Protein AF-A0A662XAC3-F1 (afdb_monomer_lite)

Radius of gyration: 37.67 Å; chains: 1; bounding box: 80×51×116 Å

Structure (mmCIF, N/CA/C/O backbone):
data_AF-A0A662XAC3-F1
#
_entry.id   AF-A0A662XAC3-F1
#
loop_
_atom_site.group_PDB
_atom_site.id
_atom_site.type_symbol
_atom_site.label_atom_id
_atom_site.label_alt_id
_atom_site.label_comp_id
_atom_site.label_asym_id
_atom_site.label_entity_id
_atom_site.label_seq_id
_atom_site.pdbx_PDB_ins_code
_atom_site.Cartn_x
_atom_site.Cartn_y
_atom_site.Cartn_z
_atom_site.occupancy
_atom_site.B_iso_or_equiv
_atom_site.auth_seq_id
_atom_site.auth_comp_id
_atom_site.auth_asym_id
_atom_site.auth_atom_id
_atom_site.pdbx_PDB_model_num
ATOM 1 N N . MET A 1 1 ? 9.756 42.315 3.513 1.00 35.91 1 MET A N 1
ATOM 2 C CA . MET A 1 1 ? 8.824 41.303 4.058 1.00 35.91 1 MET A CA 1
ATOM 3 C C . MET A 1 1 ? 9.263 40.978 5.474 1.00 35.91 1 MET A C 1
ATOM 5 O O . MET A 1 1 ? 10.418 40.622 5.665 1.00 35.91 1 MET A O 1
ATOM 9 N N . GLY A 1 2 ? 8.401 41.254 6.456 1.00 39.91 2 GLY A N 1
ATOM 10 C CA . GLY A 1 2 ? 8.752 41.284 7.877 1.00 39.91 2 GLY A CA 1
ATOM 11 C C . GLY A 1 2 ? 9.117 39.913 8.437 1.00 39.91 2 GLY A C 1
ATOM 12 O O . GLY A 1 2 ? 8.390 38.940 8.252 1.00 39.91 2 GLY A O 1
ATOM 13 N N . ASN A 1 3 ? 10.246 39.868 9.138 1.00 49.62 3 ASN A N 1
ATOM 14 C CA . ASN A 1 3 ? 10.707 38.706 9.878 1.00 49.62 3 ASN A CA 1
ATOM 15 C C . ASN A 1 3 ? 9.779 38.521 11.097 1.00 49.62 3 ASN A C 1
ATOM 17 O O . ASN A 1 3 ? 9.920 39.232 12.093 1.00 49.62 3 ASN A O 1
ATOM 21 N N . LYS A 1 4 ? 8.781 37.632 10.994 1.00 57.31 4 LYS A N 1
ATOM 22 C CA . LYS A 1 4 ? 7.906 37.259 12.117 1.00 57.31 4 LYS A CA 1
ATOM 23 C C . LYS A 1 4 ? 8.734 36.432 13.098 1.00 57.31 4 LYS A C 1
ATOM 25 O O . LYS A 1 4 ? 8.921 35.234 12.911 1.00 57.31 4 LYS A O 1
ATOM 30 N N . ARG A 1 5 ? 9.315 37.106 14.087 1.00 65.12 5 ARG A N 1
ATOM 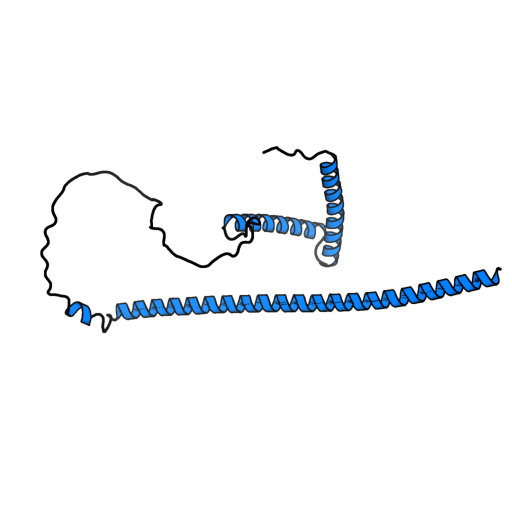31 C CA . ARG A 1 5 ? 10.043 36.465 15.182 1.00 65.12 5 ARG A CA 1
ATOM 32 C C . ARG A 1 5 ? 9.007 35.726 16.039 1.00 65.12 5 ARG A C 1
ATOM 34 O O . ARG A 1 5 ? 8.044 36.355 16.465 1.00 65.12 5 ARG A O 1
ATOM 41 N N . TRP A 1 6 ? 9.184 34.417 16.210 1.00 56.22 6 TRP A N 1
ATOM 42 C CA . TRP A 1 6 ? 8.320 33.565 17.032 1.00 56.22 6 TRP A CA 1
ATOM 43 C C . TRP A 1 6 ? 8.195 34.172 18.436 1.00 56.22 6 TRP A C 1
ATOM 45 O O . TRP A 1 6 ? 9.197 34.589 19.020 1.00 56.22 6 TRP A O 1
ATOM 55 N N . ILE A 1 7 ? 6.968 34.297 18.937 1.00 64.56 7 ILE A N 1
ATOM 56 C CA . ILE A 1 7 ? 6.693 34.875 20.261 1.00 64.56 7 ILE A CA 1
ATOM 57 C C . ILE A 1 7 ? 6.855 33.750 21.297 1.00 64.56 7 ILE A C 1
ATOM 59 O O . ILE A 1 7 ? 6.573 32.594 20.993 1.00 64.56 7 ILE A O 1
ATOM 63 N N . GLY A 1 8 ? 7.328 34.058 22.510 1.00 57.91 8 GLY A N 1
ATOM 64 C CA . GLY A 1 8 ? 7.749 33.062 23.513 1.00 57.91 8 GLY A CA 1
ATOM 65 C C . GLY A 1 8 ? 6.741 31.941 23.832 1.00 57.91 8 GLY A C 1
ATOM 66 O O . GLY A 1 8 ? 7.158 30.832 24.160 1.00 57.91 8 GLY A O 1
ATOM 67 N N . GLU A 1 9 ? 5.433 32.174 23.674 1.00 57.22 9 GLU A N 1
ATOM 68 C CA . GLU A 1 9 ? 4.399 31.131 23.808 1.00 57.22 9 GLU A CA 1
ATOM 69 C C . GLU A 1 9 ? 4.442 30.086 22.680 1.00 57.22 9 GLU A C 1
ATOM 71 O O . GLU A 1 9 ? 4.257 28.893 22.926 1.00 57.22 9 GLU A O 1
ATOM 76 N N . GLU A 1 10 ? 4.745 30.495 21.447 1.00 57.88 10 GLU A N 1
ATOM 77 C CA . GLU A 1 10 ? 4.884 29.588 20.304 1.00 57.88 10 GLU A CA 1
ATOM 78 C C . GLU A 1 10 ? 6.193 28.784 20.388 1.00 57.88 10 GLU A C 1
ATOM 80 O O . GLU A 1 10 ? 6.236 27.608 20.015 1.00 57.88 10 GLU A O 1
ATOM 85 N N . GLU A 1 11 ? 7.255 29.383 20.937 1.00 61.81 11 GLU A N 1
ATOM 86 C CA . GLU A 1 11 ? 8.507 28.683 21.247 1.00 61.81 11 GLU A CA 1
ATOM 87 C C . GLU A 1 11 ? 8.320 27.641 22.358 1.00 61.81 11 GLU A C 1
ATOM 89 O O . GLU A 1 11 ? 8.814 26.516 22.231 1.00 61.81 11 GLU A O 1
ATOM 94 N N . TYR A 1 12 ? 7.551 27.968 23.401 1.00 65.06 12 TYR A N 1
ATOM 95 C CA . TYR A 1 12 ? 7.187 27.028 24.462 1.00 65.06 12 TYR A CA 1
ATOM 96 C C . TYR A 1 12 ? 6.319 25.878 23.932 1.00 65.06 12 TYR A C 1
ATOM 98 O O . TYR A 1 12 ? 6.593 24.708 24.213 1.00 65.06 12 TYR A O 1
ATOM 106 N N . GLY A 1 13 ? 5.325 26.183 23.091 1.00 67.19 13 GLY A N 1
ATOM 107 C CA . GLY A 1 13 ? 4.516 25.176 22.403 1.00 67.19 13 GLY A CA 1
ATOM 108 C C . GLY A 1 13 ? 5.371 24.241 21.545 1.00 67.19 13 GLY A C 1
ATOM 109 O O . GLY A 1 13 ? 5.236 23.019 21.629 1.00 67.19 13 GLY A O 1
ATOM 110 N N . ARG A 1 14 ? 6.329 24.791 20.789 1.00 72.12 14 ARG A N 1
ATOM 111 C CA . ARG A 1 14 ? 7.285 24.007 19.995 1.00 72.12 14 ARG A CA 1
ATOM 112 C C . ARG A 1 14 ? 8.153 23.097 20.867 1.00 72.12 14 ARG A C 1
ATOM 114 O O . ARG A 1 14 ? 8.302 21.923 20.535 1.00 72.12 14 ARG A O 1
ATOM 121 N N . GLN A 1 15 ? 8.694 23.598 21.977 1.00 71.62 15 GLN A N 1
ATOM 122 C CA . GLN A 1 15 ? 9.508 22.798 22.903 1.00 71.62 15 GLN A CA 1
ATOM 123 C C . GLN A 1 15 ? 8.699 21.690 23.590 1.00 71.62 15 GLN A C 1
ATOM 125 O O . GLN A 1 15 ? 9.177 20.559 23.703 1.00 71.62 15 GLN A O 1
ATOM 130 N N . SER A 1 16 ? 7.465 21.985 23.999 1.00 68.25 16 SER A N 1
ATOM 131 C CA . SER A 1 16 ? 6.552 21.016 24.614 1.00 68.25 16 SER A CA 1
ATOM 132 C C . SER A 1 16 ? 6.171 19.894 23.640 1.00 68.25 16 SER A C 1
ATOM 134 O O . SER A 1 16 ? 6.276 18.709 23.968 1.00 68.25 16 SER A O 1
ATOM 136 N N . VAL A 1 17 ? 5.842 20.243 22.390 1.00 69.56 17 VAL A N 1
ATOM 137 C CA . VAL A 1 17 ? 5.600 19.267 21.314 1.00 69.56 17 VAL A CA 1
ATOM 138 C C . VAL A 1 17 ? 6.849 18.428 21.047 1.00 69.56 17 VAL A C 1
ATOM 140 O O . VAL A 1 17 ? 6.749 17.214 20.873 1.00 69.56 17 VAL A O 1
ATOM 143 N N . GLU A 1 18 ? 8.034 19.038 21.060 1.00 74.06 18 GLU A N 1
ATOM 144 C CA . GLU A 1 18 ? 9.296 18.328 20.856 1.00 74.06 18 GLU A CA 1
ATOM 145 C C . GLU A 1 18 ? 9.589 17.326 21.987 1.00 74.06 18 GLU A C 1
ATOM 147 O O . GLU A 1 18 ? 10.003 16.196 21.717 1.00 74.06 18 GLU A O 1
ATOM 152 N N . GLN A 1 19 ? 9.331 17.687 23.247 1.00 72.25 19 GLN A N 1
ATOM 153 C CA . GLN A 1 19 ? 9.460 16.770 24.385 1.00 72.25 19 GLN A CA 1
ATOM 154 C C . GLN A 1 19 ? 8.433 15.634 24.335 1.00 72.25 19 GLN A C 1
ATOM 156 O O . GLN A 1 19 ? 8.795 14.471 24.540 1.00 72.25 19 GLN A O 1
ATOM 161 N N . CYS A 1 20 ? 7.178 15.936 23.997 1.00 64.81 20 CYS A N 1
ATOM 162 C CA . CYS A 1 20 ? 6.138 14.923 23.822 1.00 64.81 20 CYS A CA 1
ATOM 163 C C . CYS A 1 20 ? 6.523 13.928 22.713 1.00 64.81 20 CYS A C 1
ATOM 165 O O . CYS A 1 20 ? 6.505 12.710 22.912 1.00 64.81 20 CYS A O 1
ATOM 167 N N . MET A 1 21 ? 6.986 14.444 21.573 1.00 76.00 21 MET A N 1
ATOM 168 C CA . MET A 1 21 ? 7.474 13.648 20.447 1.00 76.00 21 MET A CA 1
ATOM 169 C C . MET A 1 21 ? 8.683 12.784 20.813 1.00 76.00 21 MET A C 1
ATOM 171 O O . MET A 1 21 ? 8.737 11.628 20.396 1.00 76.00 21 MET A O 1
ATOM 175 N N . LYS A 1 22 ? 9.631 13.288 21.617 1.00 76.62 22 LYS A N 1
ATOM 176 C CA . LYS A 1 22 ? 10.763 12.488 22.122 1.00 76.62 22 LYS A CA 1
ATOM 177 C C . LYS A 1 22 ? 10.276 11.288 22.937 1.00 76.62 22 LYS A C 1
ATOM 179 O O . LYS A 1 22 ? 10.722 10.166 22.693 1.00 76.62 22 LYS A O 1
ATOM 184 N N . GLY A 1 23 ? 9.305 11.495 23.828 1.00 77.62 23 GLY A N 1
ATOM 185 C CA . GLY A 1 23 ? 8.690 10.415 24.606 1.00 77.62 23 GLY A CA 1
ATOM 186 C C . GLY A 1 23 ? 7.982 9.369 23.735 1.00 77.62 23 GLY A C 1
ATOM 187 O O . GLY A 1 23 ? 8.107 8.168 23.976 1.00 77.62 23 GLY A O 1
ATOM 188 N N . VAL A 1 24 ? 7.280 9.807 22.686 1.00 79.81 24 VAL A N 1
ATOM 189 C CA . VAL A 1 24 ? 6.604 8.914 21.728 1.00 79.81 24 VAL A CA 1
ATOM 190 C C . VAL A 1 24 ? 7.611 8.127 20.885 1.00 79.81 24 VAL A C 1
ATOM 192 O O . VAL A 1 24 ? 7.472 6.909 20.768 1.00 79.81 24 VAL A O 1
ATOM 195 N N . LYS A 1 25 ? 8.652 8.780 20.350 1.00 81.69 25 LYS A N 1
ATOM 196 C CA . LYS A 1 25 ? 9.713 8.124 19.565 1.00 81.69 25 LYS A CA 1
ATOM 197 C C . LYS A 1 25 ? 10.439 7.054 20.384 1.00 81.69 25 LYS A C 1
ATOM 199 O O . LYS A 1 25 ? 10.616 5.942 19.899 1.00 81.69 25 LYS A O 1
ATOM 204 N N . SER A 1 26 ? 10.761 7.343 21.646 1.00 79.25 26 SER A N 1
ATOM 205 C CA . SER A 1 26 ? 11.407 6.381 22.548 1.00 79.25 26 SER A CA 1
ATOM 206 C C . SER A 1 26 ? 10.560 5.115 22.762 1.00 79.25 26 SER A C 1
ATOM 208 O O . SER A 1 26 ? 11.060 3.997 22.619 1.00 79.25 26 SER A O 1
ATOM 210 N N . LYS A 1 27 ? 9.248 5.267 23.000 1.00 82.12 27 LYS A N 1
ATOM 211 C CA . LYS A 1 27 ? 8.313 4.131 23.117 1.00 82.12 27 LYS A CA 1
ATOM 212 C C . LYS A 1 27 ? 8.203 3.332 21.813 1.00 82.12 27 LYS A C 1
ATOM 214 O O . LYS A 1 27 ? 8.135 2.105 21.852 1.00 82.12 27 LYS A O 1
ATOM 219 N N . LEU A 1 28 ? 8.225 4.015 20.669 1.00 82.50 28 LEU A N 1
ATOM 220 C CA . LEU A 1 28 ? 8.219 3.398 19.340 1.00 82.50 28 LEU A CA 1
ATOM 221 C C . LEU A 1 28 ? 9.473 2.555 19.091 1.00 82.50 28 LEU A C 1
ATOM 223 O O . LEU A 1 28 ? 9.358 1.428 18.618 1.00 82.50 28 LEU A O 1
ATOM 227 N N . TYR A 1 29 ? 10.657 3.054 19.451 1.00 83.38 29 TYR A N 1
ATOM 228 C CA . TYR A 1 29 ? 11.906 2.302 19.308 1.00 83.38 29 TYR A CA 1
ATOM 229 C C . TYR A 1 29 ? 11.966 1.099 20.247 1.00 83.38 29 TYR A C 1
ATOM 231 O O . TYR A 1 29 ? 12.394 0.024 19.828 1.00 83.38 29 TYR A O 1
ATOM 239 N N . ALA A 1 30 ? 11.468 1.234 21.479 1.00 79.44 30 ALA A N 1
ATOM 240 C CA . ALA A 1 30 ? 11.333 0.111 22.403 1.00 79.44 30 ALA A CA 1
ATOM 241 C C . ALA A 1 30 ? 10.393 -0.972 21.840 1.00 79.44 30 ALA A C 1
ATOM 243 O O . ALA A 1 30 ? 10.751 -2.150 21.806 1.00 79.44 30 ALA A O 1
ATOM 244 N N . TYR A 1 31 ? 9.237 -0.581 21.301 1.00 81.50 31 TYR A N 1
ATOM 245 C CA . TYR A 1 31 ? 8.292 -1.503 20.666 1.00 81.50 31 TYR A CA 1
ATOM 246 C C . TYR A 1 31 ? 8.864 -2.176 19.406 1.00 81.50 31 TYR A C 1
ATOM 248 O O . TYR A 1 31 ? 8.758 -3.392 19.221 1.00 81.50 31 TYR A O 1
ATOM 256 N N . ALA A 1 32 ? 9.529 -1.402 18.548 1.00 77.25 32 ALA A N 1
ATOM 257 C CA . ALA A 1 32 ? 10.192 -1.915 17.358 1.00 77.25 32 ALA A CA 1
ATOM 258 C C . ALA A 1 32 ? 11.336 -2.873 17.719 1.00 77.25 32 ALA A C 1
ATOM 260 O O . ALA A 1 32 ? 11.485 -3.899 17.063 1.00 77.25 32 ALA A O 1
ATOM 261 N N . SER A 1 33 ? 12.082 -2.611 18.798 1.00 80.12 33 SER A N 1
ATOM 262 C CA . SER A 1 33 ? 13.103 -3.535 19.311 1.00 80.12 33 SER A CA 1
ATOM 263 C C . SER A 1 33 ? 12.507 -4.836 19.858 1.00 80.12 33 SER A C 1
ATOM 265 O O . SER A 1 33 ? 13.048 -5.908 19.614 1.00 80.12 33 SER A O 1
ATOM 267 N N . ALA A 1 34 ? 11.335 -4.784 20.502 1.00 77.94 34 ALA A N 1
ATOM 268 C CA . ALA A 1 34 ? 10.626 -5.986 20.945 1.00 77.94 34 ALA A CA 1
ATOM 269 C C . ALA A 1 34 ? 10.146 -6.851 19.762 1.00 77.94 34 ALA A C 1
ATOM 271 O O . ALA A 1 34 ? 10.081 -8.076 19.860 1.00 77.94 34 ALA A O 1
ATOM 272 N N . THR A 1 35 ? 9.846 -6.215 18.626 1.00 79.69 35 THR A N 1
ATOM 273 C CA . THR A 1 35 ? 9.463 -6.894 17.378 1.00 79.69 35 THR A CA 1
ATOM 274 C C . THR A 1 35 ? 10.691 -7.436 16.636 1.00 79.69 35 THR A C 1
ATOM 276 O O . THR A 1 35 ? 10.692 -8.560 16.131 1.00 79.69 35 THR A O 1
ATOM 279 N N . LEU A 1 36 ? 11.772 -6.657 16.608 1.00 77.19 36 LEU A N 1
ATOM 280 C CA . LEU A 1 36 ? 13.061 -6.998 16.017 1.00 77.19 36 LEU A CA 1
ATOM 281 C C . LEU A 1 36 ? 13.935 -7.682 17.073 1.00 77.19 36 LEU A C 1
ATOM 283 O O . LEU A 1 36 ? 14.874 -7.085 17.588 1.00 77.19 36 LEU A O 1
ATOM 287 N N . LYS A 1 37 ? 13.644 -8.958 17.359 1.00 75.50 37 LYS A N 1
ATOM 288 C CA . LYS A 1 37 ? 14.253 -9.789 18.427 1.00 75.50 37 LYS A CA 1
ATOM 289 C C . LYS A 1 37 ? 15.793 -9.770 18.516 1.00 75.50 37 LYS A C 1
ATOM 291 O O . LYS A 1 37 ? 16.352 -10.212 19.511 1.00 75.50 37 LYS A O 1
ATOM 296 N N . THR A 1 38 ? 16.483 -9.298 17.481 1.00 80.38 38 THR A N 1
ATOM 297 C CA . THR A 1 38 ? 17.947 -9.250 17.372 1.00 80.38 38 THR A CA 1
ATOM 298 C C . THR A 1 38 ? 18.549 -7.846 17.503 1.00 80.38 38 THR A C 1
ATOM 300 O O . THR A 1 38 ? 19.757 -7.701 17.314 1.00 80.38 38 THR A O 1
ATOM 303 N N . LYS A 1 39 ? 17.746 -6.793 17.712 1.00 83.25 39 LYS A N 1
ATOM 304 C CA . LYS A 1 39 ? 18.205 -5.393 17.689 1.00 83.25 39 LYS A CA 1
ATOM 305 C C . LYS A 1 39 ? 17.723 -4.629 18.915 1.00 83.25 39 LYS A C 1
ATOM 307 O O . LYS A 1 39 ? 16.563 -4.722 19.295 1.00 83.25 39 LYS A O 1
ATOM 312 N N . THR A 1 40 ? 18.613 -3.846 19.516 1.00 85.31 40 THR A N 1
ATOM 313 C CA . THR A 1 40 ? 18.283 -3.015 20.683 1.00 85.31 40 THR A CA 1
ATOM 314 C C . THR A 1 40 ? 17.581 -1.723 20.265 1.00 85.31 40 THR A C 1
ATOM 316 O O . THR A 1 40 ? 17.733 -1.262 19.132 1.00 85.31 40 THR A O 1
ATOM 319 N N . ALA A 1 41 ? 16.839 -1.094 21.182 1.00 79.69 41 ALA A N 1
ATOM 320 C CA . ALA A 1 41 ? 16.145 0.171 20.918 1.00 79.69 41 ALA A CA 1
ATOM 321 C C . ALA A 1 41 ? 17.089 1.270 20.386 1.00 79.69 41 ALA A C 1
ATOM 323 O O . ALA A 1 41 ? 16.735 1.975 19.447 1.00 79.69 41 ALA A O 1
ATOM 324 N N . THR A 1 42 ? 18.322 1.344 20.894 1.00 84.44 42 THR A N 1
ATOM 325 C CA . THR A 1 42 ? 19.355 2.292 20.435 1.00 84.44 42 THR A CA 1
ATOM 326 C C . THR A 1 42 ? 19.805 2.035 18.992 1.00 84.44 42 THR A C 1
ATOM 328 O O . THR A 1 42 ? 20.066 2.971 18.235 1.00 84.44 42 THR A O 1
ATOM 331 N N . GLN A 1 43 ? 19.882 0.766 18.578 1.00 85.00 43 GLN A N 1
ATOM 332 C CA . GLN A 1 43 ? 20.215 0.404 17.195 1.00 85.00 43 GLN A CA 1
ATOM 333 C C . GLN A 1 43 ? 19.071 0.753 16.239 1.00 85.00 43 GLN A C 1
ATOM 335 O O . GLN A 1 43 ? 19.318 1.229 15.131 1.00 85.00 43 GLN A O 1
ATOM 340 N N . VAL A 1 44 ? 17.826 0.543 16.676 1.00 85.00 44 VAL A N 1
ATOM 341 C CA . VAL A 1 44 ? 16.632 0.939 15.919 1.00 85.00 44 VAL A CA 1
ATOM 342 C C . VAL A 1 44 ? 16.581 2.459 15.764 1.00 85.00 44 VAL A C 1
ATOM 344 O O . VAL A 1 44 ? 16.416 2.949 14.650 1.00 85.00 44 VAL A O 1
ATOM 347 N N . GLU A 1 45 ? 16.807 3.201 16.846 1.00 87.94 45 GLU A N 1
ATOM 348 C CA . GLU A 1 45 ? 16.866 4.664 16.837 1.00 87.94 45 GLU A CA 1
ATOM 349 C C . GLU A 1 45 ? 17.928 5.189 15.864 1.00 87.94 45 GLU A C 1
ATOM 351 O O . GLU A 1 45 ? 17.626 6.016 15.003 1.00 87.94 45 GLU A O 1
ATOM 356 N N . SER A 1 46 ? 19.148 4.647 15.936 1.00 86.88 46 SER A N 1
ATOM 357 C CA . SER A 1 46 ? 20.247 5.035 15.040 1.00 86.88 46 SER A CA 1
ATOM 358 C C . SER A 1 46 ? 19.892 4.805 13.569 1.00 86.88 46 SER A C 1
ATOM 360 O O . SER A 1 46 ? 20.147 5.668 12.727 1.00 86.88 46 SER A O 1
ATOM 362 N N . LYS A 1 47 ? 19.238 3.677 13.248 1.00 89.44 47 LYS A N 1
ATOM 363 C CA . LYS A 1 47 ? 18.822 3.382 11.870 1.00 89.44 47 LYS A CA 1
ATOM 364 C C . LYS A 1 47 ? 17.686 4.287 11.395 1.00 89.44 47 LYS A C 1
ATOM 366 O O . LYS A 1 47 ? 17.677 4.689 10.233 1.00 89.44 47 LYS A O 1
ATOM 371 N N . CYS A 1 48 ? 16.749 4.636 12.273 1.00 85.75 48 CYS A N 1
ATOM 372 C CA . CYS A 1 48 ? 15.690 5.592 11.960 1.00 85.75 48 CYS A CA 1
ATOM 373 C C . CYS A 1 48 ? 16.258 6.984 11.648 1.00 85.75 48 CYS A C 1
ATOM 375 O O . CYS A 1 48 ? 15.832 7.598 10.672 1.00 85.75 48 CYS A O 1
ATOM 377 N N . ILE A 1 49 ? 17.255 7.453 12.404 1.00 88.38 49 ILE A N 1
ATOM 378 C CA . ILE A 1 49 ? 17.928 8.737 12.147 1.00 88.38 49 ILE A CA 1
ATOM 379 C C . ILE A 1 49 ? 18.644 8.726 10.787 1.00 88.38 49 ILE A C 1
ATOM 381 O O . ILE A 1 49 ? 18.514 9.676 10.013 1.00 88.38 49 ILE A O 1
ATOM 385 N N . GLU A 1 50 ? 19.360 7.646 10.465 1.00 91.62 50 GLU A N 1
ATOM 386 C CA . GLU A 1 50 ? 20.047 7.482 9.175 1.00 91.62 50 GLU A CA 1
ATOM 387 C C . GLU A 1 50 ? 19.061 7.527 7.995 1.00 91.62 50 GLU A C 1
ATOM 389 O O . GLU A 1 50 ? 19.285 8.232 7.008 1.00 91.62 50 GLU A O 1
ATOM 394 N N . LEU A 1 51 ? 17.931 6.820 8.112 1.00 89.50 51 LEU A N 1
ATOM 395 C CA . LEU A 1 51 ? 16.883 6.811 7.091 1.00 89.50 51 LEU A CA 1
ATOM 396 C C . LEU A 1 51 ? 16.195 8.176 6.956 1.00 89.50 51 LEU A C 1
ATOM 398 O O . LEU A 1 51 ? 15.951 8.617 5.834 1.00 89.50 51 LEU A O 1
ATOM 402 N N . GLU A 1 52 ? 15.923 8.876 8.064 1.00 88.38 52 GLU A N 1
ATOM 403 C CA . GLU A 1 52 ? 15.384 10.243 8.035 1.00 88.38 52 GLU A CA 1
ATOM 404 C C . GLU A 1 52 ? 16.345 11.207 7.311 1.00 88.38 52 GLU A C 1
ATOM 406 O O . GLU A 1 52 ? 15.903 12.038 6.510 1.00 88.38 52 GLU A O 1
ATOM 411 N N . ALA A 1 53 ? 17.655 11.096 7.556 1.00 89.12 53 ALA A N 1
ATOM 412 C CA . ALA A 1 53 ? 18.671 11.912 6.892 1.00 89.12 53 ALA A CA 1
ATOM 413 C C . ALA A 1 53 ? 18.756 11.606 5.388 1.00 89.12 53 ALA A C 1
ATOM 415 O O . ALA A 1 53 ? 18.673 12.522 4.566 1.00 89.12 53 ALA A O 1
ATOM 416 N N . SER A 1 54 ? 18.826 10.321 5.028 1.00 89.25 54 SE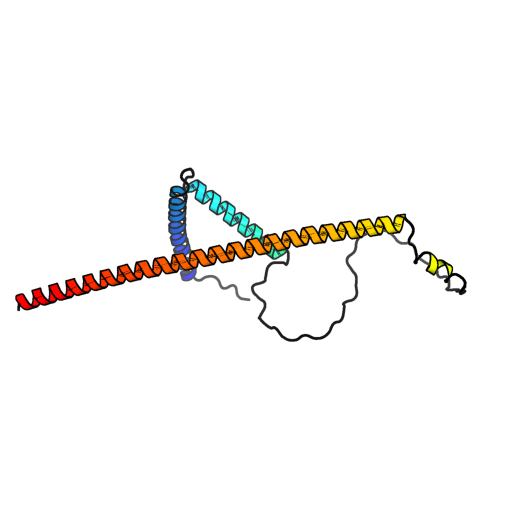R A N 1
ATOM 417 C CA . SER A 1 54 ? 18.844 9.864 3.634 1.00 89.25 54 SER A CA 1
ATOM 418 C C . SER A 1 54 ? 17.596 10.318 2.871 1.00 89.25 54 SER A C 1
ATOM 420 O O . SER A 1 54 ? 17.686 10.815 1.747 1.00 89.25 54 SER A O 1
ATOM 422 N N . TYR A 1 55 ? 16.423 10.247 3.506 1.00 86.94 55 TYR A N 1
ATOM 423 C CA . TYR A 1 55 ? 15.169 10.712 2.922 1.00 86.94 55 TYR A CA 1
ATOM 424 C C . TYR A 1 55 ? 15.149 12.230 2.696 1.00 86.94 55 TYR A C 1
ATOM 426 O O . TYR A 1 55 ? 14.714 12.695 1.640 1.00 86.94 55 TYR A O 1
ATOM 434 N N . LYS A 1 56 ? 15.650 13.026 3.650 1.00 90.31 56 LYS A N 1
ATOM 435 C CA . LYS A 1 56 ? 15.777 14.486 3.479 1.00 90.31 56 LYS A CA 1
ATOM 436 C C . LYS A 1 56 ? 16.719 14.839 2.330 1.00 90.31 56 LYS A C 1
ATOM 438 O O . LYS A 1 56 ? 16.419 15.739 1.539 1.00 90.31 56 LYS A O 1
ATOM 443 N N . GLU A 1 57 ? 17.831 14.124 2.209 1.00 88.00 57 GLU A N 1
ATOM 444 C CA . GLU A 1 57 ? 18.778 14.308 1.113 1.00 88.00 57 GLU A CA 1
ATOM 445 C C . GLU A 1 57 ? 18.148 13.932 -0.235 1.00 88.00 57 GLU A C 1
ATOM 447 O O . GLU A 1 57 ? 18.222 14.705 -1.193 1.00 88.00 57 GLU A O 1
ATOM 452 N N . TYR A 1 58 ? 17.448 12.797 -0.293 1.00 86.38 58 TYR A N 1
ATOM 453 C CA . TYR A 1 58 ? 16.690 12.364 -1.464 1.00 86.38 58 TYR A CA 1
ATOM 454 C C . TYR A 1 58 ? 15.644 13.404 -1.883 1.00 86.38 58 TYR A C 1
ATOM 456 O O . TYR A 1 58 ? 15.621 13.814 -3.042 1.00 86.38 58 TYR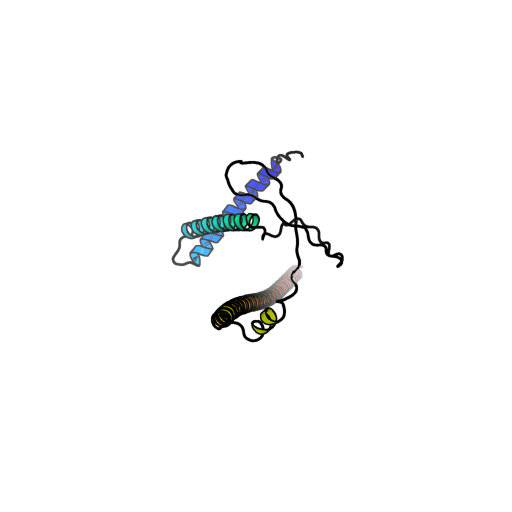 A O 1
ATOM 464 N N . LYS A 1 59 ? 14.836 13.909 -0.942 1.00 85.69 59 LYS A N 1
ATOM 465 C CA . LYS A 1 59 ? 13.835 14.956 -1.205 1.00 85.69 59 LYS A CA 1
ATOM 466 C C . LYS A 1 59 ? 14.487 16.231 -1.746 1.00 85.69 59 LYS A C 1
ATOM 468 O O . LYS A 1 59 ? 13.967 16.863 -2.663 1.00 85.69 59 LYS A O 1
ATOM 473 N N . THR A 1 60 ? 15.659 16.589 -1.228 1.00 84.50 60 THR A N 1
ATOM 474 C CA . THR A 1 60 ? 16.425 17.747 -1.707 1.00 84.50 60 THR A CA 1
ATOM 475 C C . THR A 1 60 ? 16.938 17.538 -3.133 1.00 84.50 60 THR A C 1
ATOM 477 O O . THR A 1 60 ? 16.811 18.440 -3.962 1.00 84.50 60 THR A O 1
ATOM 480 N N . LYS A 1 61 ? 17.473 16.352 -3.450 1.00 85.00 61 LYS A N 1
ATOM 481 C CA . LYS A 1 61 ? 17.913 15.987 -4.808 1.00 85.00 61 LYS A CA 1
ATOM 482 C C . LYS A 1 61 ? 16.741 15.973 -5.790 1.00 85.00 61 LYS A C 1
ATOM 484 O O . LYS A 1 61 ? 16.855 16.534 -6.876 1.00 85.00 61 LYS A O 1
ATOM 489 N N . LEU A 1 62 ? 15.595 15.432 -5.377 1.00 80.38 62 LEU A N 1
ATOM 490 C CA . LEU A 1 62 ? 14.367 15.418 -6.170 1.00 80.38 62 LEU A CA 1
ATOM 491 C C . LEU A 1 62 ? 13.900 16.843 -6.501 1.00 80.38 62 LEU A C 1
ATOM 493 O O . LEU A 1 62 ? 13.647 17.161 -7.661 1.00 80.38 62 LEU A O 1
ATOM 497 N N . ASN A 1 63 ? 13.898 17.734 -5.509 1.00 78.00 63 ASN A N 1
ATOM 498 C CA . ASN A 1 63 ? 13.530 19.137 -5.697 1.00 78.00 63 ASN A CA 1
ATOM 499 C C . ASN A 1 63 ? 14.496 19.911 -6.608 1.00 78.00 63 ASN A C 1
ATOM 501 O O . ASN A 1 63 ? 14.062 20.849 -7.277 1.00 78.00 63 ASN A O 1
ATOM 505 N N . ARG A 1 64 ? 15.786 19.545 -6.633 1.00 79.44 64 ARG A N 1
ATOM 506 C CA . ARG A 1 64 ? 16.788 20.134 -7.544 1.00 79.44 64 ARG A CA 1
ATOM 507 C C . ARG A 1 64 ? 16.707 19.571 -8.962 1.00 79.44 64 ARG A C 1
ATOM 509 O O . ARG A 1 64 ? 17.051 20.274 -9.899 1.00 79.44 64 ARG A O 1
ATOM 516 N N . SER A 1 65 ? 16.234 18.336 -9.124 1.00 78.62 65 SER A N 1
ATOM 517 C CA . SER A 1 65 ? 16.126 17.665 -10.428 1.00 78.62 65 SER A CA 1
ATOM 518 C C . SER A 1 65 ? 14.990 18.178 -11.326 1.00 78.62 65 SER A C 1
ATOM 520 O O . SER A 1 65 ? 14.820 17.674 -12.429 1.00 78.62 65 SER A O 1
ATOM 522 N N . GLY A 1 66 ? 14.179 19.139 -10.864 1.00 66.06 66 GLY A N 1
ATOM 523 C CA . GLY A 1 66 ? 13.041 19.678 -11.625 1.00 66.06 66 GLY A CA 1
ATOM 524 C C . GLY A 1 66 ? 11.822 18.747 -11.718 1.00 66.06 66 GLY A C 1
ATOM 525 O O . GLY A 1 66 ? 10.792 19.156 -12.234 1.00 66.06 66 GLY A O 1
ATOM 526 N N . LEU A 1 67 ? 11.903 17.525 -11.177 1.00 61.62 67 LEU A N 1
ATOM 527 C CA . LEU A 1 67 ? 10.808 16.541 -11.131 1.00 61.62 67 LEU A CA 1
ATOM 528 C C . LEU A 1 67 ? 9.956 16.620 -9.851 1.00 61.62 67 LEU A C 1
ATOM 530 O O . LEU A 1 67 ? 8.994 15.869 -9.694 1.00 61.62 67 LEU A O 1
ATOM 534 N N . GLY A 1 68 ? 10.314 17.494 -8.908 1.00 54.94 68 GLY A N 1
ATOM 535 C CA . GLY A 1 68 ? 9.531 17.724 -7.697 1.00 54.94 68 GLY A CA 1
ATOM 536 C C . GLY A 1 68 ? 8.364 18.666 -7.979 1.00 54.94 68 GLY A C 1
ATOM 537 O O . GLY A 1 68 ? 8.599 19.848 -8.226 1.00 54.94 68 GLY A O 1
ATOM 538 N N . LEU A 1 69 ? 7.130 18.151 -7.905 1.00 51.84 69 LEU A N 1
ATOM 539 C CA . LEU A 1 69 ? 5.903 18.952 -7.825 1.00 51.84 69 LEU A CA 1
ATOM 540 C C . LEU A 1 69 ? 6.108 20.070 -6.796 1.00 51.84 69 LEU A C 1
ATOM 542 O O . LEU A 1 69 ? 6.310 19.808 -5.608 1.00 51.84 69 LEU A O 1
ATOM 546 N N . LYS A 1 70 ? 6.111 21.319 -7.261 1.00 53.78 70 LYS A N 1
ATOM 547 C CA . LYS A 1 70 ? 6.081 22.479 -6.377 1.00 53.78 70 LYS A CA 1
ATOM 548 C C . LYS A 1 70 ? 4.667 22.552 -5.808 1.00 53.78 70 LYS A C 1
ATOM 550 O O . LYS A 1 70 ? 3.702 22.547 -6.557 1.00 53.78 70 LYS A O 1
ATOM 555 N N . GLU A 1 71 ? 4.542 22.619 -4.485 1.00 51.12 71 GLU A N 1
ATOM 556 C CA . GLU A 1 71 ? 3.256 22.744 -3.768 1.00 51.12 71 GLU A CA 1
ATOM 557 C C . GLU A 1 71 ? 2.540 24.088 -4.028 1.00 51.12 71 GLU A C 1
ATOM 559 O O . GLU A 1 71 ? 1.498 24.371 -3.447 1.00 51.12 71 GLU A O 1
ATOM 564 N N . THR A 1 72 ? 3.074 24.917 -4.922 1.00 48.22 72 THR A N 1
ATOM 565 C CA . THR A 1 72 ? 2.502 26.192 -5.342 1.00 48.22 72 THR A CA 1
ATOM 566 C C . THR A 1 72 ? 2.389 26.224 -6.857 1.00 48.22 72 THR A C 1
ATOM 568 O O . THR A 1 72 ? 3.231 26.827 -7.510 1.00 48.22 72 THR A O 1
ATOM 571 N N . ASP A 1 73 ? 1.352 25.597 -7.401 1.00 33.97 73 ASP A N 1
ATOM 572 C CA . ASP A 1 73 ? 0.748 26.064 -8.647 1.00 33.97 73 ASP A CA 1
ATOM 573 C C . ASP A 1 73 ? -0.780 26.013 -8.495 1.00 33.97 73 ASP A C 1
ATOM 575 O O . ASP A 1 73 ? -1.332 24.971 -8.121 1.00 33.97 73 ASP A O 1
ATOM 579 N N . PRO A 1 74 ? -1.490 27.139 -8.703 1.00 45.22 74 PRO A N 1
ATOM 580 C CA . PRO A 1 74 ? -2.938 27.171 -8.617 1.00 45.22 74 PRO A CA 1
ATOM 581 C C . PRO A 1 74 ? -3.546 26.367 -9.767 1.00 45.22 74 PRO A C 1
ATOM 583 O O . PRO A 1 74 ? -3.169 26.498 -10.930 1.00 45.22 74 PRO A O 1
ATOM 586 N N . SER A 1 75 ? -4.526 25.539 -9.419 1.00 43.31 75 SER A N 1
ATOM 587 C CA . SER A 1 75 ? -5.325 24.762 -10.360 1.00 43.31 75 SER A CA 1
ATOM 588 C C . SER A 1 75 ? -5.962 25.684 -11.409 1.00 43.31 75 SER A C 1
ATOM 590 O O . SER A 1 75 ? -6.836 26.489 -11.088 1.00 43.31 75 SER A O 1
ATOM 592 N N . SER A 1 76 ? -5.544 25.578 -12.670 1.00 35.22 76 SER A N 1
ATOM 593 C CA . SER A 1 76 ? -6.332 26.090 -13.790 1.00 35.22 76 SER A CA 1
ATOM 594 C C . SER A 1 76 ? -6.087 25.261 -15.044 1.00 35.22 76 SER A C 1
ATOM 596 O O . SER A 1 76 ? -5.170 25.498 -15.825 1.00 35.22 76 SER A O 1
ATOM 598 N N . ILE A 1 77 ? -6.946 24.261 -15.232 1.00 43.47 77 ILE A N 1
ATOM 599 C CA . ILE A 1 77 ? -7.233 23.721 -16.557 1.00 43.47 77 ILE A CA 1
ATOM 600 C C . ILE A 1 77 ? -8.006 24.812 -17.296 1.00 43.47 77 ILE A C 1
ATOM 602 O O . ILE A 1 77 ? -9.173 25.070 -16.997 1.00 43.47 77 ILE A O 1
ATOM 606 N N . LYS A 1 78 ? -7.364 25.448 -18.274 1.00 39.75 78 LYS A N 1
ATOM 607 C CA . LYS A 1 78 ? -8.063 26.199 -19.313 1.00 39.75 78 LYS A CA 1
ATOM 608 C C . LYS A 1 78 ? -7.344 26.024 -20.645 1.00 39.75 78 LYS A C 1
ATOM 610 O O . LYS A 1 78 ? -6.216 26.464 -20.797 1.00 39.75 78 LYS A O 1
ATOM 615 N N . GLY A 1 79 ? -8.065 25.419 -21.586 1.00 33.50 79 GLY A N 1
ATOM 616 C CA . GLY A 1 79 ? -7.997 25.767 -23.003 1.00 33.50 79 GLY A CA 1
ATOM 617 C C . GLY A 1 79 ? -6.807 25.237 -23.796 1.00 33.50 79 GLY A C 1
ATOM 618 O O . GLY A 1 79 ? -5.721 25.796 -23.777 1.00 33.50 79 GLY A O 1
ATOM 619 N N . VAL A 1 80 ? -7.082 24.212 -24.595 1.00 40.66 80 VAL A N 1
ATOM 620 C CA . VAL A 1 80 ? -6.436 23.968 -25.889 1.00 40.66 80 VAL A CA 1
ATOM 621 C C . VAL A 1 80 ? -6.554 25.203 -26.792 1.00 40.66 80 VAL A C 1
ATOM 623 O O . VAL A 1 80 ? -7.679 25.607 -27.063 1.00 40.66 80 VAL A O 1
ATOM 626 N N . SER A 1 81 ? -5.431 25.735 -27.286 1.00 38.38 81 SER A N 1
ATOM 627 C CA . SER A 1 81 ? -5.205 26.082 -28.704 1.00 38.38 81 SER A CA 1
ATOM 628 C C . SER A 1 81 ? -3.866 26.811 -28.909 1.00 38.38 81 SER A C 1
ATOM 630 O O . SER A 1 81 ? -3.495 27.687 -28.136 1.00 38.38 81 SER A O 1
ATOM 632 N N . ASP A 1 82 ? -3.210 26.436 -30.007 1.00 34.88 82 ASP A N 1
ATOM 633 C CA . ASP A 1 82 ? -2.174 27.157 -30.760 1.00 34.88 82 ASP A CA 1
ATOM 634 C C . ASP A 1 82 ? -0.697 27.054 -30.333 1.00 34.88 82 ASP A C 1
ATOM 636 O O . ASP A 1 82 ? -0.211 27.604 -29.349 1.00 34.88 82 ASP A O 1
ATOM 640 N N . THR A 1 83 ? 0.042 26.344 -31.192 1.00 40.59 83 THR A N 1
ATOM 641 C CA . THR A 1 83 ? 1.503 26.380 -31.352 1.00 40.59 83 THR A CA 1
ATOM 642 C C . THR A 1 83 ? 1.935 27.791 -31.784 1.00 40.59 83 THR A C 1
ATOM 644 O O . THR A 1 83 ? 1.235 28.416 -32.581 1.00 40.59 83 THR A O 1
ATOM 647 N N . PRO A 1 84 ? 3.107 28.287 -31.349 1.00 39.28 84 PRO A N 1
ATOM 648 C CA . PRO A 1 84 ? 4.278 28.163 -32.223 1.00 39.28 84 PRO A CA 1
ATOM 649 C C . PRO A 1 84 ? 5.585 27.807 -31.486 1.00 39.28 84 PRO A C 1
ATOM 651 O O . PRO A 1 84 ? 5.797 28.119 -30.318 1.00 39.28 84 PRO A O 1
ATOM 654 N N . LEU A 1 85 ? 6.470 27.137 -32.226 1.00 42.47 85 LEU A N 1
ATOM 655 C CA . LEU A 1 85 ? 7.845 26.776 -31.859 1.00 42.47 85 LEU A CA 1
ATOM 656 C C . LEU A 1 85 ? 8.691 28.007 -31.462 1.00 42.47 85 LEU A C 1
ATOM 658 O O . LEU A 1 85 ? 8.581 29.035 -32.133 1.00 42.47 85 LEU A O 1
ATOM 662 N N . PRO A 1 86 ? 9.619 27.903 -30.490 1.00 45.81 86 PRO A N 1
ATOM 663 C CA . PRO A 1 86 ? 10.695 28.877 -30.341 1.00 45.81 86 PRO A CA 1
ATOM 664 C C . PRO A 1 86 ? 11.910 28.537 -31.238 1.00 45.81 86 PRO A C 1
ATOM 666 O O . PRO A 1 86 ? 12.208 27.357 -31.453 1.00 45.81 86 PRO A O 1
ATOM 669 N N . PRO A 1 87 ? 12.625 29.557 -31.757 1.00 43.53 87 PRO A N 1
ATOM 670 C CA . PRO A 1 87 ? 13.856 29.400 -32.525 1.00 43.53 87 PRO A CA 1
ATOM 671 C C . PRO A 1 87 ? 15.041 29.066 -31.608 1.00 43.53 87 PRO A C 1
ATOM 673 O O . PRO A 1 87 ? 15.014 29.301 -30.401 1.00 43.53 87 PRO A O 1
ATOM 676 N N . GLY A 1 88 ? 16.070 28.468 -32.203 1.00 33.47 88 GLY A N 1
ATOM 677 C CA . GLY A 1 88 ? 17.180 27.857 -31.487 1.00 33.47 88 GLY A CA 1
ATOM 678 C C . GLY A 1 88 ? 18.265 28.792 -30.946 1.00 33.47 88 GLY A C 1
ATOM 679 O O . GLY A 1 88 ? 18.368 29.965 -31.286 1.00 33.47 88 GLY A O 1
ATOM 680 N N . ASN A 1 89 ? 19.134 28.107 -30.200 1.00 37.12 89 ASN A N 1
ATOM 681 C CA . ASN A 1 89 ? 20.548 28.345 -29.916 1.00 37.12 89 ASN A CA 1
ATOM 682 C C . ASN A 1 89 ? 20.977 29.417 -28.908 1.00 37.12 89 ASN A C 1
ATOM 684 O O . ASN A 1 89 ? 20.808 30.614 -29.096 1.00 37.12 89 ASN A O 1
ATOM 688 N N . GLY A 1 90 ? 21.757 28.926 -27.938 1.00 28.25 90 GLY A N 1
ATOM 689 C CA . GLY A 1 90 ? 22.887 29.649 -27.372 1.00 28.25 90 GLY A CA 1
ATOM 690 C C . GLY A 1 90 ? 23.254 29.172 -25.975 1.00 28.25 90 GLY A C 1
ATOM 691 O O . GLY A 1 90 ? 22.723 29.725 -25.027 1.00 28.25 90 GLY A O 1
ATOM 692 N N . LEU A 1 91 ? 24.178 28.209 -25.847 1.00 30.62 91 LEU A N 1
ATOM 693 C CA . LEU A 1 91 ? 25.238 28.267 -24.832 1.00 30.62 91 LEU A CA 1
ATOM 694 C C . LEU A 1 91 ? 26.501 27.541 -25.328 1.00 30.62 91 LEU A C 1
ATOM 696 O O . LEU A 1 91 ? 26.539 26.327 -25.508 1.00 30.62 91 LEU A O 1
ATOM 700 N N . SER A 1 92 ? 27.484 28.402 -25.556 1.00 30.20 92 SER A N 1
ATOM 701 C CA . SER A 1 92 ? 28.919 28.303 -25.787 1.00 30.20 92 SER A CA 1
ATOM 702 C C . SER A 1 92 ? 29.710 27.154 -25.157 1.00 30.20 92 SER A C 1
ATOM 704 O O . SER A 1 92 ? 29.580 26.872 -23.969 1.00 30.20 92 SER A O 1
ATOM 706 N N . ALA A 1 93 ? 30.666 26.665 -25.944 1.00 28.23 93 ALA A N 1
ATOM 707 C CA . ALA A 1 93 ? 32.100 26.508 -25.664 1.00 28.23 93 ALA A CA 1
ATOM 708 C C . ALA A 1 93 ? 32.733 26.284 -27.068 1.00 28.23 93 ALA A C 1
ATOM 710 O O . ALA A 1 93 ? 32.083 25.673 -27.906 1.00 28.23 93 ALA A O 1
ATOM 711 N N . GLU A 1 94 ? 33.902 26.749 -27.506 1.00 31.69 94 GLU A N 1
ATOM 712 C CA . GLU A 1 94 ? 35.127 27.178 -26.849 1.00 31.69 94 GLU A CA 1
ATOM 713 C C . GLU A 1 94 ? 36.141 27.608 -27.950 1.00 31.69 94 GLU A C 1
ATOM 715 O O . GLU A 1 94 ? 36.226 26.962 -28.987 1.00 31.69 94 GLU A O 1
ATOM 720 N N . ASN A 1 95 ? 36.903 28.674 -27.668 1.00 31.03 95 ASN A N 1
ATOM 721 C CA . ASN A 1 95 ? 38.268 29.012 -28.122 1.00 31.03 95 ASN A CA 1
ATOM 722 C C . ASN A 1 95 ? 38.637 29.424 -29.574 1.00 31.03 95 ASN A C 1
ATOM 724 O O . ASN A 1 95 ? 38.304 28.776 -30.558 1.00 31.03 95 ASN A O 1
ATOM 728 N N . ALA A 1 96 ? 39.530 30.431 -29.573 1.00 34.12 96 ALA A N 1
ATOM 729 C CA . ALA A 1 96 ? 40.622 30.758 -30.502 1.00 34.12 96 ALA A CA 1
ATOM 730 C C . ALA A 1 96 ? 40.353 31.713 -31.690 1.00 34.12 96 ALA A C 1
ATOM 732 O O . ALA A 1 96 ? 39.858 31.330 -32.742 1.00 34.12 96 ALA A O 1
ATOM 733 N N . ASP A 1 97 ? 40.772 32.965 -31.471 1.00 34.03 97 ASP A N 1
ATOM 734 C CA . ASP A 1 97 ? 41.737 33.719 -32.288 1.00 34.03 97 ASP A CA 1
ATOM 735 C C . ASP A 1 97 ? 41.445 33.972 -33.783 1.00 34.03 97 ASP A C 1
ATOM 737 O O . ASP A 1 97 ? 41.791 33.206 -34.672 1.00 34.03 97 ASP A O 1
ATOM 741 N N . ASN A 1 98 ? 40.842 35.141 -34.019 1.00 35.00 98 ASN A N 1
ATOM 742 C CA . ASN A 1 98 ? 41.258 36.214 -34.937 1.00 35.00 98 ASN A CA 1
ATOM 743 C C . ASN A 1 98 ? 42.142 35.872 -36.167 1.00 35.00 98 ASN A C 1
ATOM 745 O O . ASN A 1 98 ? 43.340 35.686 -36.013 1.00 35.00 98 ASN A O 1
ATOM 749 N N . GLU A 1 99 ? 41.578 36.000 -37.376 1.00 34.47 99 GLU A N 1
ATOM 750 C CA . GLU A 1 99 ? 42.212 36.588 -38.581 1.00 34.47 99 GLU A CA 1
ATOM 751 C C . GLU A 1 99 ? 41.086 37.130 -39.511 1.00 34.47 99 GLU A C 1
ATOM 753 O O . GLU A 1 99 ? 40.055 36.456 -39.641 1.00 34.47 99 GLU A O 1
ATOM 758 N N . PRO A 1 100 ? 41.202 38.328 -40.131 1.00 39.62 100 PRO A N 1
ATOM 759 C CA . PRO A 1 100 ? 40.093 38.972 -40.839 1.00 39.62 100 PRO A CA 1
ATOM 760 C C . PRO A 1 100 ? 40.254 39.044 -42.381 1.00 39.62 100 PRO A C 1
ATOM 762 O O . PRO A 1 100 ? 41.358 39.093 -42.906 1.00 39.62 100 PRO A O 1
ATOM 765 N N . ILE A 1 101 ? 39.106 39.202 -43.064 1.00 34.22 101 ILE A N 1
ATOM 766 C CA . ILE A 1 101 ? 38.887 39.805 -44.406 1.00 34.22 101 ILE A CA 1
ATOM 767 C C . ILE A 1 101 ? 39.281 38.974 -45.648 1.00 34.22 101 ILE A C 1
ATOM 769 O O . ILE A 1 101 ? 40.453 38.751 -45.922 1.00 34.22 101 ILE A O 1
ATOM 773 N N . ALA A 1 102 ? 38.290 38.653 -46.493 1.00 31.31 102 ALA A N 1
ATOM 774 C CA . ALA A 1 102 ? 38.113 39.284 -47.814 1.00 31.31 102 ALA A CA 1
ATOM 775 C C . ALA A 1 102 ? 36.921 38.677 -48.574 1.00 31.31 102 ALA A C 1
ATOM 777 O O . ALA A 1 102 ? 36.753 37.460 -48.650 1.00 31.31 102 ALA A O 1
ATOM 778 N N . ASP A 1 103 ? 36.112 39.573 -49.130 1.00 35.31 103 ASP A N 1
ATOM 779 C CA . ASP A 1 103 ? 35.068 39.344 -50.119 1.00 35.31 103 ASP A CA 1
ATOM 780 C C . ASP A 1 103 ? 35.569 38.524 -51.319 1.00 35.31 103 ASP A C 1
ATOM 782 O O . ASP A 1 103 ? 36.621 38.848 -51.863 1.00 35.31 103 ASP A O 1
ATOM 786 N N . ASP A 1 104 ? 34.791 37.550 -51.809 1.00 32.22 104 ASP A N 1
ATOM 787 C CA . ASP A 1 104 ? 34.556 37.477 -53.255 1.00 32.22 104 ASP A CA 1
ATOM 788 C C . ASP A 1 104 ? 33.313 36.660 -53.636 1.00 32.22 104 ASP A C 1
ATOM 790 O O . ASP A 1 104 ? 32.806 35.801 -52.912 1.00 32.22 104 ASP A O 1
ATOM 794 N N . ALA A 1 105 ? 32.796 37.025 -54.797 1.00 34.34 105 ALA A N 1
ATOM 795 C CA . ALA A 1 105 ? 31.413 36.992 -55.192 1.00 34.34 105 ALA A CA 1
ATOM 796 C C . ALA A 1 105 ? 30.813 35.616 -55.515 1.00 34.34 105 ALA A C 1
ATOM 798 O O . ALA A 1 105 ? 31.415 34.701 -56.078 1.00 34.34 105 ALA A O 1
ATOM 799 N N . LEU A 1 106 ? 29.502 35.571 -55.281 1.00 35.59 106 LEU A N 1
ATOM 800 C CA . LEU A 1 106 ? 28.540 34.727 -55.970 1.00 35.59 106 LEU A CA 1
ATOM 801 C C . LEU A 1 106 ? 28.774 34.772 -57.497 1.00 35.59 106 LEU A C 1
ATOM 803 O O . LEU A 1 106 ? 28.502 35.774 -58.154 1.00 35.59 106 LEU A O 1
ATOM 807 N N . SER A 1 107 ? 29.166 33.647 -58.087 1.00 33.09 107 SER A N 1
ATOM 808 C CA . SER A 1 107 ? 28.849 33.330 -59.481 1.00 33.09 107 SER A CA 1
ATOM 809 C C . SER A 1 107 ? 28.333 31.901 -59.558 1.00 33.09 107 SER A C 1
ATOM 811 O O . SER A 1 107 ? 29.077 30.929 -59.461 1.00 33.09 107 SER A O 1
ATOM 813 N N . LYS A 1 108 ? 27.012 31.773 -59.722 1.00 45.06 108 LYS A N 1
ATOM 814 C CA . LYS A 1 108 ? 26.391 30.548 -60.242 1.00 45.06 108 LYS A CA 1
ATOM 815 C C . LYS A 1 108 ? 26.924 30.297 -61.657 1.00 45.06 108 LYS A C 1
ATOM 817 O O . LYS A 1 108 ? 27.043 31.239 -62.435 1.00 45.06 108 LYS A O 1
ATOM 822 N N . PRO A 1 109 ? 27.057 29.025 -62.049 1.00 37.06 109 PRO A N 1
ATOM 823 C CA . PRO A 1 109 ? 26.102 28.577 -63.056 1.00 37.06 109 PRO A CA 1
ATOM 824 C C . PRO A 1 109 ? 25.418 27.262 -62.675 1.00 37.06 109 PRO A C 1
ATOM 826 O O . PRO A 1 109 ? 26.014 26.318 -62.160 1.00 37.06 109 PRO A O 1
ATOM 829 N N . ALA A 1 110 ? 24.118 27.221 -62.953 1.00 45.47 110 ALA A N 1
ATOM 830 C CA . ALA A 1 110 ? 23.315 26.016 -62.916 1.00 45.47 110 ALA A CA 1
ATOM 831 C C . ALA A 1 110 ? 23.854 24.979 -63.916 1.00 45.47 110 ALA A C 1
ATOM 833 O O . ALA A 1 110 ? 24.088 25.303 -65.078 1.00 45.47 110 ALA A O 1
ATOM 834 N N . SER A 1 111 ? 23.961 23.717 -63.495 1.00 37.62 111 SER A N 1
ATOM 835 C CA . SER A 1 111 ? 23.911 22.586 -64.424 1.00 37.62 111 SER A CA 1
ATOM 836 C C . SER A 1 111 ? 22.936 21.522 -63.915 1.00 37.62 111 SER A C 1
ATOM 838 O O . SER A 1 111 ? 23.216 20.646 -63.098 1.00 37.62 111 SER A O 1
ATOM 840 N N . THR A 1 112 ? 21.714 21.643 -64.415 1.00 48.34 112 THR A N 1
ATOM 841 C CA . THR A 1 112 ? 20.645 20.648 -64.398 1.00 48.34 112 THR A CA 1
ATOM 842 C C . THR A 1 112 ? 20.992 19.502 -65.346 1.00 48.34 112 THR A C 1
ATOM 844 O O . THR A 1 112 ? 20.427 19.404 -66.426 1.00 48.34 112 THR A O 1
ATOM 847 N N . THR A 1 113 ? 21.899 18.601 -64.955 1.00 46.88 113 THR A N 1
ATOM 848 C CA . THR A 1 113 ? 22.046 17.306 -65.655 1.00 46.88 113 THR A CA 1
ATOM 849 C C . THR A 1 113 ? 22.652 16.227 -64.752 1.00 46.88 113 THR A C 1
ATOM 851 O O . THR A 1 113 ? 23.730 15.705 -64.994 1.00 46.88 113 THR A O 1
ATOM 854 N N . GLY A 1 114 ? 21.953 15.879 -63.668 1.00 40.47 114 GLY A N 1
ATOM 855 C CA . GLY A 1 114 ? 22.373 14.777 -62.783 1.00 40.47 114 GLY A CA 1
ATOM 856 C C . GLY A 1 114 ? 21.268 14.133 -61.942 1.00 40.47 114 GLY A C 1
ATOM 857 O O . GLY A 1 114 ? 21.494 13.105 -61.310 1.00 40.47 114 GLY A O 1
ATOM 858 N N . ALA A 1 115 ? 20.049 14.680 -61.955 1.00 45.72 115 ALA A N 1
ATOM 859 C CA . ALA A 1 115 ? 18.994 14.288 -61.018 1.00 45.72 115 ALA A CA 1
ATOM 860 C C . ALA A 1 115 ? 18.393 12.886 -61.257 1.00 45.72 115 ALA A C 1
ATOM 862 O O . ALA A 1 115 ? 17.706 12.367 -60.385 1.00 45.72 115 ALA A O 1
ATOM 863 N N . LYS A 1 116 ? 18.651 12.242 -62.407 1.00 45.06 116 LYS A N 1
ATOM 864 C CA . LYS A 1 116 ? 18.068 10.921 -62.713 1.00 45.06 116 LYS A CA 1
ATOM 865 C C . LYS A 1 116 ? 18.878 9.728 -62.183 1.00 45.06 116 LYS A C 1
ATOM 867 O O . LYS A 1 116 ? 18.266 8.725 -61.847 1.00 45.06 116 LYS A O 1
ATOM 872 N N . ARG A 1 117 ? 20.207 9.831 -62.007 1.00 44.91 117 ARG A N 1
ATOM 873 C CA . ARG A 1 117 ? 21.007 8.746 -61.378 1.00 44.91 117 ARG A CA 1
ATOM 874 C C . ARG A 1 117 ? 20.929 8.744 -59.851 1.00 44.91 117 ARG A C 1
ATOM 876 O O . ARG A 1 117 ? 21.079 7.696 -59.235 1.00 44.91 117 ARG A O 1
ATOM 883 N N . ALA A 1 118 ? 20.657 9.898 -59.242 1.00 47.81 118 ALA A N 1
ATOM 884 C CA . ALA A 1 118 ? 20.486 10.010 -57.794 1.00 47.81 118 ALA A CA 1
ATOM 885 C C . ALA A 1 118 ? 19.203 9.320 -57.288 1.00 47.81 118 ALA A C 1
ATOM 887 O O . ALA A 1 118 ? 19.141 8.921 -56.130 1.00 47.81 118 ALA A O 1
ATOM 888 N N . LEU A 1 119 ? 18.201 9.140 -58.158 1.00 49.00 119 LEU A N 1
ATOM 889 C CA . LEU A 1 119 ? 16.921 8.519 -57.806 1.00 49.00 119 LEU A CA 1
ATOM 890 C C . LEU A 1 119 ? 16.964 6.978 -57.833 1.00 49.00 119 LEU A C 1
ATOM 892 O O . LEU A 1 119 ? 16.153 6.324 -57.186 1.00 49.00 119 LEU A O 1
ATOM 896 N N . GLU A 1 120 ? 17.917 6.379 -58.551 1.00 46.31 120 GLU A N 1
ATOM 897 C CA . GLU A 1 120 ? 17.991 4.921 -58.737 1.00 46.31 120 GLU A CA 1
ATOM 898 C C . GLU A 1 120 ? 18.740 4.217 -57.587 1.00 46.31 120 GLU A C 1
ATOM 900 O O . GLU A 1 120 ? 18.381 3.106 -57.199 1.00 46.31 120 GLU A O 1
ATOM 905 N N . GLY A 1 121 ? 19.686 4.912 -56.937 1.00 53.09 121 GLY A N 1
ATOM 906 C CA . GLY A 1 121 ? 20.341 4.462 -55.696 1.00 53.09 121 GLY A CA 1
ATOM 907 C C . GLY A 1 121 ? 19.451 4.518 -54.443 1.00 53.09 121 GLY A C 1
ATOM 908 O O . GLY A 1 121 ? 19.797 3.938 -53.417 1.00 53.09 121 GLY A O 1
ATOM 909 N N . LEU A 1 122 ? 18.292 5.180 -54.531 1.00 56.12 122 LEU A N 1
ATOM 910 C CA . LEU A 1 122 ? 17.262 5.217 -53.484 1.00 56.12 122 LEU A CA 1
ATOM 911 C C . LEU A 1 122 ? 16.359 3.976 -53.496 1.00 56.12 122 LEU A C 1
ATOM 913 O O . LEU A 1 122 ? 15.727 3.672 -52.488 1.00 56.12 122 LEU A O 1
ATOM 917 N N . ARG A 1 123 ? 16.285 3.249 -54.621 1.00 61.22 123 ARG A N 1
ATOM 918 C CA . ARG A 1 123 ? 15.375 2.102 -54.776 1.00 61.22 123 ARG A CA 1
ATOM 919 C C . ARG A 1 123 ? 15.935 0.809 -54.183 1.00 61.22 123 ARG A C 1
ATOM 921 O O . ARG A 1 123 ? 15.169 -0.082 -53.846 1.00 61.22 123 ARG A O 1
ATOM 928 N N . ASN A 1 124 ? 17.259 0.727 -54.051 1.00 69.50 124 ASN A N 1
ATOM 929 C CA . ASN A 1 124 ? 17.979 -0.356 -53.392 1.00 69.50 124 ASN A CA 1
ATOM 930 C C . ASN A 1 124 ? 19.192 0.233 -52.661 1.00 69.50 124 ASN A C 1
ATOM 932 O O . ASN A 1 124 ? 20.251 0.387 -53.277 1.00 69.50 124 ASN A O 1
ATOM 936 N N . PRO A 1 125 ? 19.057 0.582 -51.368 1.00 76.50 125 PRO A N 1
ATOM 937 C CA . PRO A 1 125 ? 20.159 1.159 -50.620 1.00 76.50 125 PRO A CA 1
ATOM 938 C C . PRO A 1 125 ? 21.371 0.211 -50.615 1.00 76.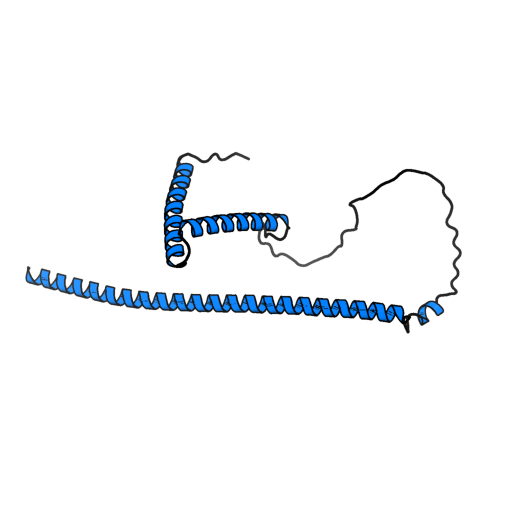50 125 PRO A C 1
ATOM 940 O O . PRO A 1 125 ? 21.200 -1.019 -50.539 1.00 76.50 125 PRO A O 1
ATOM 943 N N . PRO A 1 126 ? 22.605 0.752 -50.679 1.00 84.00 126 PRO A N 1
ATOM 944 C CA . PRO A 1 126 ? 23.822 -0.048 -50.612 1.00 84.00 126 PRO A CA 1
ATOM 945 C C . PRO A 1 126 ? 23.781 -1.034 -49.432 1.00 84.00 126 PRO A C 1
ATOM 947 O O . PRO A 1 126 ? 23.210 -0.704 -48.390 1.00 84.00 126 PRO A O 1
ATOM 950 N N . PRO A 1 127 ? 24.384 -2.234 -49.542 1.00 85.31 127 PRO A N 1
ATOM 951 C CA . PRO A 1 127 ? 24.336 -3.255 -48.488 1.00 85.31 127 PRO A CA 1
ATOM 952 C C . PRO A 1 127 ? 24.691 -2.725 -47.090 1.00 85.31 127 PRO A C 1
ATOM 954 O O . PRO A 1 127 ? 24.033 -3.066 -46.113 1.00 85.31 127 PRO A O 1
ATOM 957 N N . VAL A 1 128 ? 25.667 -1.817 -47.009 1.00 86.69 128 VAL A N 1
ATOM 958 C CA . VAL A 1 128 ? 26.094 -1.171 -45.759 1.00 86.69 128 VAL A CA 1
ATOM 959 C C . VAL A 1 128 ? 24.994 -0.290 -45.157 1.00 86.69 128 VAL A C 1
ATOM 961 O O . VAL A 1 128 ? 24.786 -0.312 -43.949 1.00 86.69 128 VAL A O 1
ATOM 964 N N . VAL A 1 129 ? 24.249 0.451 -45.981 1.00 86.44 129 VAL A N 1
ATOM 965 C CA . VAL A 1 129 ? 23.138 1.302 -45.522 1.00 86.44 129 VAL A CA 1
ATOM 966 C C . VAL A 1 129 ? 22.000 0.438 -44.978 1.00 86.44 129 VAL A C 1
ATOM 968 O O . VAL A 1 129 ? 21.507 0.713 -43.889 1.00 86.44 129 VAL A O 1
ATOM 971 N N . ARG A 1 130 ? 21.668 -0.669 -45.660 1.00 85.31 130 ARG A N 1
ATOM 972 C CA . ARG A 1 130 ? 20.671 -1.647 -45.186 1.00 85.31 130 ARG A CA 1
ATOM 973 C C . ARG A 1 130 ? 21.063 -2.291 -43.858 1.00 85.31 130 ARG A C 1
ATOM 975 O O . ARG A 1 130 ? 20.227 -2.435 -42.974 1.00 85.31 130 ARG A O 1
ATOM 982 N N . MET A 1 131 ? 22.338 -2.646 -43.693 1.00 90.25 131 MET A N 1
ATOM 983 C CA . MET A 1 131 ? 22.842 -3.162 -42.418 1.00 90.25 131 MET A CA 1
ATOM 984 C C . MET A 1 131 ? 22.746 -2.119 -41.299 1.00 90.25 131 MET A C 1
ATOM 986 O O . MET A 1 131 ? 22.331 -2.447 -40.190 1.00 90.25 131 MET A O 1
ATOM 990 N N . LEU A 1 132 ? 23.108 -0.862 -41.572 1.00 92.00 132 LEU A N 1
ATOM 991 C CA . LEU A 1 132 ? 23.010 0.220 -40.589 1.00 92.00 132 LEU A CA 1
ATOM 992 C C . LEU A 1 132 ? 21.559 0.512 -40.191 1.00 92.00 132 LEU A C 1
ATOM 994 O O . LEU A 1 132 ? 21.300 0.808 -39.025 1.00 92.00 132 LEU A O 1
ATOM 998 N N . GLU A 1 133 ? 20.626 0.422 -41.133 1.00 90.50 133 GLU A N 1
ATOM 999 C CA . GLU A 1 133 ? 19.194 0.582 -40.887 1.00 90.50 133 GLU A CA 1
ATOM 1000 C C . GLU A 1 133 ? 18.641 -0.572 -40.042 1.00 90.50 133 GLU A C 1
ATOM 1002 O O . GLU A 1 133 ? 18.054 -0.321 -38.991 1.00 90.50 133 GLU A O 1
ATOM 1007 N N . GLY A 1 134 ? 18.984 -1.822 -40.375 1.00 91.06 134 GLY A N 1
ATOM 1008 C CA . GLY A 1 134 ? 18.642 -2.989 -39.552 1.00 91.06 134 GLY A CA 1
ATOM 1009 C C . GLY A 1 134 ? 19.176 -2.893 -38.116 1.00 91.06 134 GLY A C 1
ATOM 1010 O O . GLY A 1 134 ? 18.456 -3.179 -37.162 1.00 91.06 134 GLY A O 1
ATOM 1011 N N . LEU A 1 135 ? 20.399 -2.384 -37.925 1.00 93.62 135 LEU A N 1
ATOM 1012 C CA . LEU A 1 135 ? 20.956 -2.140 -36.587 1.00 93.62 135 LEU A CA 1
ATOM 1013 C C . LEU A 1 135 ? 20.222 -1.028 -35.818 1.00 93.62 135 LEU A C 1
ATOM 1015 O O . LEU A 1 135 ? 20.156 -1.067 -34.584 1.00 93.62 135 LEU A O 1
ATOM 1019 N N . ARG A 1 136 ? 19.695 -0.013 -36.514 1.00 93.81 136 ARG A N 1
ATOM 1020 C CA . ARG A 1 136 ? 18.863 1.030 -35.893 1.00 93.81 136 ARG A CA 1
ATOM 1021 C C . ARG A 1 136 ? 17.524 0.451 -35.456 1.00 93.81 136 ARG A C 1
ATOM 1023 O O . ARG A 1 136 ? 17.146 0.669 -34.305 1.00 93.81 136 ARG A O 1
ATOM 1030 N N . GLU A 1 137 ? 16.876 -0.321 -36.324 1.00 94.38 137 GLU A N 1
ATOM 1031 C CA . GLU A 1 137 ? 15.621 -1.014 -36.031 1.00 94.38 137 GLU A CA 1
ATOM 1032 C C . GLU A 1 137 ? 15.773 -1.993 -34.865 1.00 94.38 137 GLU A C 1
ATOM 1034 O O . GLU A 1 137 ? 14.952 -1.992 -33.952 1.00 94.38 137 GLU A O 1
ATOM 1039 N N . ASP A 1 138 ? 16.844 -2.788 -34.826 1.00 95.31 138 ASP A N 1
ATOM 1040 C CA . ASP A 1 138 ? 17.112 -3.704 -33.713 1.00 95.31 138 ASP A CA 1
ATOM 1041 C C . ASP A 1 138 ? 17.289 -2.959 -32.395 1.00 95.31 138 ASP A C 1
ATOM 1043 O O . ASP A 1 138 ? 16.732 -3.346 -31.365 1.00 95.31 138 ASP A O 1
ATOM 1047 N N . ARG A 1 139 ? 18.013 -1.838 -32.422 1.00 94.94 139 ARG A N 1
ATOM 1048 C CA . ARG A 1 139 ? 18.180 -0.994 -31.240 1.00 94.94 139 ARG A CA 1
ATOM 1049 C C . ARG A 1 139 ? 16.852 -0.388 -30.793 1.00 94.94 139 ARG A C 1
ATOM 1051 O O . ARG A 1 139 ? 16.619 -0.251 -29.595 1.00 94.94 139 ARG A O 1
ATOM 1058 N N . GLU A 1 140 ? 15.992 0.002 -31.725 1.00 95.44 140 GLU A N 1
ATOM 1059 C CA . GLU A 1 140 ? 14.663 0.530 -31.428 1.00 95.44 140 GLU A CA 1
ATOM 1060 C C . GLU A 1 140 ? 13.726 -0.545 -30.871 1.00 95.44 140 GLU A C 1
ATOM 1062 O O . GLU A 1 140 ? 13.131 -0.332 -29.812 1.00 95.44 140 GLU A O 1
ATOM 1067 N N . ARG A 1 141 ? 13.693 -1.734 -31.481 1.00 96.12 141 ARG A N 1
ATOM 1068 C CA . ARG A 1 141 ? 12.988 -2.912 -30.959 1.00 96.12 141 ARG A CA 1
ATOM 1069 C C . ARG A 1 141 ? 13.424 -3.228 -29.535 1.00 96.12 141 ARG A C 1
ATOM 1071 O O . ARG A 1 141 ? 12.585 -3.453 -28.665 1.00 96.12 141 ARG A O 1
ATOM 1078 N N . GLU A 1 142 ? 14.725 -3.208 -29.269 1.00 95.94 142 GLU A N 1
ATOM 1079 C CA . GLU A 1 142 ? 15.253 -3.527 -27.947 1.00 95.94 142 GLU A CA 1
ATOM 1080 C C . GLU A 1 142 ? 14.910 -2.448 -26.907 1.00 95.94 142 GLU A C 1
ATOM 1082 O O . GLU A 1 142 ? 14.566 -2.764 -25.766 1.00 95.94 142 GLU A O 1
ATOM 1087 N N . ARG A 1 143 ? 14.906 -1.165 -27.294 1.00 95.88 143 ARG A N 1
ATOM 1088 C CA . ARG A 1 143 ? 14.387 -0.087 -26.434 1.00 95.88 143 ARG A CA 1
ATOM 1089 C C . ARG A 1 143 ? 12.897 -0.259 -26.147 1.00 95.88 143 ARG A C 1
ATOM 1091 O O . ARG A 1 143 ? 12.496 -0.096 -24.996 1.00 95.88 143 ARG A O 1
ATOM 1098 N N . ALA A 1 144 ? 12.099 -0.618 -27.152 1.00 97.06 144 ALA A N 1
ATOM 1099 C CA . ALA A 1 144 ? 10.666 -0.847 -26.996 1.00 97.06 144 ALA A CA 1
ATOM 1100 C C . ALA A 1 144 ? 10.382 -2.016 -26.040 1.00 97.06 144 ALA A C 1
ATOM 1102 O O . ALA A 1 144 ? 9.557 -1.878 -25.138 1.00 97.06 144 ALA A O 1
ATOM 1103 N N . LYS A 1 145 ? 11.127 -3.125 -26.152 1.00 97.62 145 LYS A N 1
ATOM 1104 C CA . LYS A 1 145 ? 11.041 -4.252 -25.207 1.00 97.62 145 LYS A CA 1
ATOM 1105 C C . LYS A 1 145 ? 11.360 -3.821 -23.777 1.00 97.62 145 LYS A C 1
ATOM 1107 O O . LYS A 1 145 ? 10.579 -4.099 -22.873 1.00 97.62 145 LYS A O 1
ATOM 1112 N N . ARG A 1 146 ? 12.467 -3.098 -23.563 1.00 97.00 146 ARG A N 1
ATOM 1113 C CA . ARG A 1 146 ? 12.844 -2.594 -22.227 1.00 97.00 146 ARG A CA 1
ATOM 1114 C C . ARG A 1 146 ? 11.796 -1.647 -21.655 1.00 97.00 146 ARG A C 1
ATOM 1116 O O . ARG A 1 146 ? 11.496 -1.708 -20.466 1.00 97.00 146 ARG A O 1
ATOM 1123 N N . HIS A 1 147 ? 11.246 -0.771 -22.493 1.00 97.56 147 HIS A N 1
ATOM 1124 C CA . HIS A 1 147 ? 10.181 0.134 -22.084 1.00 97.56 147 HIS A CA 1
ATOM 1125 C C . HIS A 1 147 ? 8.923 -0.637 -21.683 1.00 97.56 147 HIS A C 1
ATOM 1127 O O . HIS A 1 147 ? 8.366 -0.356 -20.627 1.00 97.56 147 HIS A O 1
ATOM 1133 N N . LYS A 1 148 ? 8.521 -1.635 -22.478 1.00 98.06 148 LYS A N 1
ATOM 1134 C CA . LYS A 1 148 ? 7.376 -2.497 -22.178 1.00 98.06 148 LYS A CA 1
ATOM 1135 C C . LYS A 1 148 ? 7.547 -3.207 -20.837 1.00 98.06 148 LYS A C 1
ATOM 1137 O O . LYS A 1 148 ? 6.726 -3.002 -19.959 1.00 98.06 148 LYS A O 1
ATOM 1142 N N . VAL A 1 149 ? 8.665 -3.905 -20.627 1.00 98.00 149 VAL A N 1
ATOM 1143 C CA . VAL A 1 149 ? 8.962 -4.581 -19.347 1.00 98.00 149 VAL A CA 1
ATOM 1144 C C . VAL A 1 149 ? 8.897 -3.605 -18.168 1.00 98.00 149 VAL A C 1
ATOM 1146 O O . VAL A 1 149 ? 8.384 -3.933 -17.104 1.00 98.00 149 VAL A O 1
ATOM 1149 N N . LYS A 1 150 ? 9.384 -2.372 -18.350 1.00 96.75 150 LYS A N 1
ATOM 1150 C CA . LYS A 1 150 ? 9.301 -1.333 -17.317 1.00 96.75 150 LYS A CA 1
ATOM 1151 C C . LYS A 1 150 ? 7.863 -0.881 -17.040 1.00 96.75 150 LYS A C 1
ATOM 1153 O O . LYS A 1 150 ? 7.569 -0.531 -15.900 1.00 96.75 150 LYS A O 1
ATOM 1158 N N . MET A 1 151 ? 7.004 -0.812 -18.055 1.00 97.19 151 MET A N 1
ATOM 1159 C CA . MET A 1 151 ? 5.587 -0.493 -17.864 1.00 97.19 151 MET A CA 1
ATOM 1160 C C . MET A 1 151 ? 4.864 -1.647 -17.174 1.00 97.19 151 MET A C 1
ATOM 1162 O O . MET A 1 151 ? 4.197 -1.398 -16.177 1.00 97.19 151 MET A O 1
ATOM 1166 N N . ASP A 1 152 ? 5.101 -2.882 -17.611 1.00 97.50 152 ASP A N 1
ATOM 1167 C CA . ASP A 1 152 ? 4.506 -4.086 -17.024 1.00 97.50 152 ASP A CA 1
ATOM 1168 C C . ASP A 1 152 ? 4.848 -4.181 -15.521 1.00 97.50 152 ASP A C 1
ATOM 1170 O O . ASP A 1 152 ? 3.959 -4.302 -14.682 1.00 97.50 152 ASP A O 1
ATOM 1174 N N . LEU A 1 153 ? 6.119 -3.971 -15.146 1.00 97.88 153 LEU A N 1
ATOM 1175 C CA . LEU A 1 153 ? 6.538 -3.916 -13.736 1.00 97.88 153 LEU A CA 1
ATOM 1176 C C . LEU A 1 153 ? 5.830 -2.805 -12.943 1.00 97.88 153 LEU A C 1
ATOM 1178 O O . LEU A 1 153 ? 5.453 -2.999 -11.790 1.00 97.88 153 LEU A O 1
ATOM 1182 N N . ARG A 1 154 ? 5.633 -1.625 -13.543 1.00 96.88 154 ARG A N 1
ATOM 1183 C CA . ARG A 1 154 ? 4.900 -0.527 -12.889 1.00 96.88 154 ARG A CA 1
ATOM 1184 C C . ARG A 1 154 ? 3.428 -0.867 -12.695 1.00 96.88 154 ARG A C 1
ATOM 1186 O O . ARG A 1 154 ? 2.851 -0.485 -11.679 1.00 96.88 154 ARG A O 1
ATOM 1193 N N . GLU A 1 155 ? 2.816 -1.547 -13.656 1.00 97.62 155 GLU A N 1
ATOM 1194 C CA . GLU A 1 155 ? 1.434 -2.006 -13.548 1.00 97.62 155 GLU A CA 1
ATOM 1195 C C . GLU A 1 155 ? 1.288 -3.042 -12.433 1.00 97.62 155 GLU A C 1
ATOM 1197 O O . GLU A 1 155 ? 0.394 -2.898 -11.596 1.00 97.62 155 GLU A O 1
ATOM 1202 N N . GLU A 1 156 ? 2.202 -4.011 -12.345 1.00 97.69 156 GLU A N 1
ATOM 1203 C CA . GLU A 1 156 ? 2.251 -4.986 -11.249 1.00 97.69 156 GLU A CA 1
ATOM 1204 C C . GLU A 1 156 ? 2.411 -4.305 -9.881 1.00 97.69 156 GLU A C 1
ATOM 1206 O O . GLU A 1 156 ? 1.669 -4.606 -8.944 1.00 97.69 156 GLU A O 1
ATOM 1211 N N . GLU A 1 157 ? 3.310 -3.322 -9.757 1.00 96.31 157 GLU A N 1
ATOM 1212 C CA . GLU A 1 157 ? 3.477 -2.545 -8.521 1.00 96.31 157 GLU A CA 1
ATOM 1213 C C . GLU A 1 157 ? 2.195 -1.801 -8.117 1.00 96.31 157 GLU A C 1
ATOM 1215 O O . GLU A 1 157 ? 1.842 -1.739 -6.933 1.00 96.31 157 GLU A O 1
ATOM 1220 N N . VAL A 1 158 ? 1.487 -1.212 -9.086 1.00 97.88 158 VAL A N 1
ATOM 1221 C CA . VAL A 1 158 ? 0.212 -0.525 -8.838 1.00 97.88 158 VAL A CA 1
ATOM 1222 C C . VAL A 1 158 ? -0.863 -1.521 -8.411 1.00 97.88 158 VAL A C 1
ATOM 1224 O O . VAL A 1 158 ? -1.617 -1.233 -7.479 1.00 97.88 158 VAL A O 1
ATOM 1227 N N . GLN A 1 159 ? -0.935 -2.688 -9.051 1.00 97.56 159 GLN A N 1
ATOM 1228 C CA . GLN A 1 159 ? -1.877 -3.742 -8.679 1.00 97.56 159 GLN A CA 1
ATOM 1229 C C . GLN A 1 159 ? -1.612 -4.256 -7.263 1.00 97.56 159 GLN A C 1
ATOM 1231 O O . GLN A 1 159 ? -2.547 -4.349 -6.466 1.00 97.56 159 GLN A O 1
ATOM 1236 N N . LEU A 1 160 ? -0.350 -4.496 -6.906 1.00 98.06 160 LEU A N 1
ATOM 1237 C CA . LEU A 1 160 ? 0.024 -4.937 -5.564 1.00 98.06 160 LEU A CA 1
ATOM 1238 C C . LEU A 1 160 ? -0.378 -3.905 -4.500 1.00 98.06 160 LEU A C 1
ATOM 1240 O O . LEU A 1 160 ? -0.949 -4.262 -3.470 1.00 98.06 160 LEU A O 1
ATOM 1244 N N . LYS A 1 161 ? -0.144 -2.612 -4.758 1.00 96.62 161 LYS A N 1
ATOM 1245 C CA . LYS A 1 161 ? -0.565 -1.530 -3.849 1.00 96.62 161 LYS A CA 1
ATOM 1246 C C . LYS A 1 161 ? -2.083 -1.468 -3.681 1.00 96.62 161 LYS A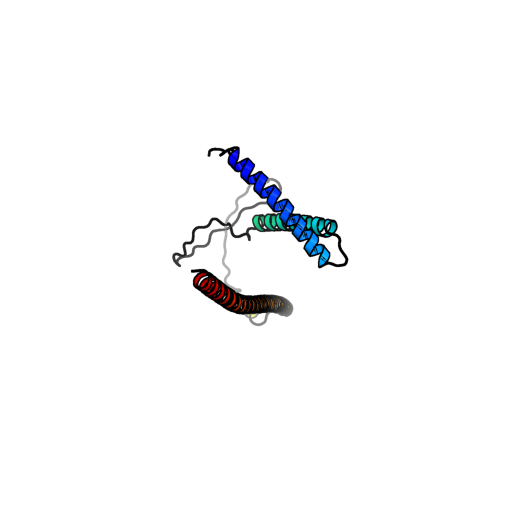 C 1
ATOM 1248 O O . LYS A 1 161 ? -2.556 -1.241 -2.570 1.00 96.62 161 LYS A O 1
ATOM 1253 N N . ARG A 1 162 ? -2.847 -1.690 -4.756 1.00 97.12 162 ARG A N 1
ATOM 1254 C CA . ARG A 1 162 ? -4.317 -1.773 -4.685 1.00 97.12 162 ARG A CA 1
ATOM 1255 C C . ARG A 1 162 ? -4.757 -2.935 -3.796 1.00 97.12 162 ARG A C 1
ATOM 1257 O O . ARG A 1 162 ? -5.524 -2.712 -2.869 1.00 97.12 162 ARG A O 1
ATOM 1264 N N . GLN A 1 163 ? -4.192 -4.125 -3.999 1.00 97.44 163 GLN A N 1
ATOM 1265 C CA . GLN A 1 163 ? -4.497 -5.298 -3.171 1.00 97.44 163 GLN A CA 1
ATOM 1266 C C . GLN A 1 163 ? -4.165 -5.070 -1.690 1.00 97.44 163 GLN A C 1
ATOM 1268 O O . GLN A 1 163 ? -4.958 -5.415 -0.817 1.00 97.44 163 GLN A O 1
ATOM 1273 N N . GLN A 1 164 ? -3.020 -4.451 -1.389 1.00 97.56 164 GLN A N 1
ATOM 1274 C CA . GLN A 1 164 ? -2.655 -4.091 -0.015 1.00 97.56 164 GLN A CA 1
ATOM 1275 C C . GLN A 1 164 ? -3.662 -3.123 0.613 1.00 97.56 164 GLN A C 1
ATOM 1277 O O . GLN A 1 164 ? -4.021 -3.277 1.781 1.00 97.56 164 GLN A O 1
ATOM 1282 N N . PHE A 1 165 ? -4.136 -2.142 -0.156 1.00 98.12 165 PHE A N 1
ATOM 1283 C CA . PHE A 1 165 ? -5.149 -1.203 0.311 1.00 98.12 165 PHE A CA 1
ATOM 1284 C C . PHE A 1 165 ? -6.495 -1.892 0.575 1.00 98.12 165 PHE A C 1
ATOM 1286 O O . PHE A 1 165 ? -7.126 -1.628 1.598 1.00 98.12 165 PHE A O 1
ATOM 1293 N N . ASP A 1 166 ? -6.905 -2.818 -0.292 1.00 97.69 166 ASP A N 1
ATOM 1294 C CA . ASP A 1 166 ? -8.138 -3.591 -0.118 1.00 97.69 166 ASP A CA 1
ATOM 1295 C C . ASP A 1 166 ? -8.078 -4.492 1.125 1.00 97.69 166 ASP A C 1
ATOM 1297 O O . ASP A 1 166 ? -9.031 -4.542 1.907 1.00 97.69 166 ASP A O 1
ATOM 1301 N N . LEU A 1 167 ? -6.933 -5.138 1.373 1.00 98.06 167 LEU A N 1
ATOM 1302 C CA . LEU A 1 167 ? -6.708 -5.920 2.592 1.00 98.06 167 LEU A CA 1
ATOM 1303 C C . LEU A 1 167 ? -6.788 -5.051 3.852 1.00 98.06 167 LEU A C 1
ATOM 1305 O O . LEU A 1 167 ? -7.451 -5.426 4.819 1.00 98.06 167 LEU A O 1
ATOM 1309 N N . LEU A 1 168 ? -6.161 -3.872 3.835 1.00 97.62 168 LEU A N 1
ATOM 1310 C CA . LEU A 1 168 ? -6.212 -2.930 4.955 1.00 97.62 168 LEU A CA 1
ATOM 1311 C C . LEU A 1 168 ? -7.644 -2.439 5.220 1.00 97.62 168 LEU A C 1
ATOM 1313 O O . LEU A 1 168 ? -8.062 -2.305 6.373 1.00 97.62 168 LEU A O 1
ATOM 1317 N N . LYS A 1 169 ? -8.421 -2.209 4.158 1.00 98.06 169 LYS A N 1
ATOM 1318 C CA . LYS A 1 169 ? -9.833 -1.830 4.252 1.00 98.06 169 LYS A CA 1
ATOM 1319 C C . LYS A 1 169 ? -10.670 -2.926 4.914 1.00 98.06 169 LYS A C 1
ATOM 1321 O O . LYS A 1 169 ? -11.478 -2.625 5.795 1.00 98.06 169 LYS A O 1
ATOM 1326 N N . GLU A 1 170 ? -10.460 -4.190 4.550 1.00 97.94 170 GLU A N 1
ATOM 1327 C CA . GLU A 1 170 ? -11.140 -5.315 5.202 1.00 97.94 170 GLU A CA 1
ATOM 1328 C C . GLU A 1 170 ? -10.703 -5.507 6.659 1.00 97.94 170 GLU A C 1
ATOM 1330 O O . GLU A 1 170 ? -11.549 -5.759 7.521 1.00 97.94 170 GLU A O 1
ATOM 1335 N N . GLU A 1 171 ? -9.418 -5.327 6.978 1.00 97.56 171 GLU A N 1
ATOM 1336 C CA . GLU A 1 171 ? -8.933 -5.384 8.361 1.00 97.56 171 GLU A CA 1
ATOM 1337 C C . GLU A 1 171 ? -9.606 -4.313 9.234 1.00 97.56 171 GLU A C 1
ATOM 1339 O O . GLU A 1 171 ? -10.066 -4.607 10.343 1.00 97.56 171 GLU A O 1
ATOM 1344 N N . LEU A 1 172 ? -9.720 -3.083 8.724 1.00 98.12 172 LEU A N 1
ATOM 1345 C CA . LEU A 1 172 ? -10.432 -1.997 9.399 1.00 98.12 172 LEU A CA 1
ATOM 1346 C C . LEU A 1 172 ? -11.906 -2.340 9.619 1.00 98.12 172 LEU A C 1
ATOM 1348 O O . LEU A 1 172 ? -12.401 -2.203 10.738 1.00 98.12 172 LEU A O 1
ATOM 1352 N N . ARG A 1 173 ? -12.583 -2.872 8.600 1.00 98.25 173 ARG A N 1
ATOM 1353 C CA . ARG A 1 173 ? -13.988 -3.291 8.698 1.00 98.25 173 ARG A CA 1
ATOM 1354 C C . ARG A 1 173 ? -14.194 -4.395 9.740 1.00 98.25 173 ARG A C 1
ATOM 1356 O O . ARG A 1 173 ? -15.192 -4.411 10.460 1.00 98.25 173 ARG A O 1
ATOM 1363 N N . LEU A 1 174 ? -13.262 -5.343 9.841 1.00 98.38 174 LEU A N 1
ATOM 1364 C CA . LEU A 1 174 ? -13.310 -6.391 10.864 1.00 98.38 174 LEU A CA 1
ATOM 1365 C C . LEU A 1 174 ? -13.076 -5.828 12.271 1.00 98.38 174 LEU A C 1
ATOM 1367 O O . LEU A 1 174 ? -13.754 -6.250 13.212 1.00 98.38 174 LEU A O 1
ATOM 1371 N N . LYS A 1 175 ? -12.156 -4.866 12.424 1.00 98.06 175 LYS A N 1
ATOM 1372 C CA . LYS A 1 175 ? -11.927 -4.167 13.698 1.00 98.06 175 LYS A CA 1
ATOM 1373 C C . LYS A 1 175 ? -13.157 -3.376 14.133 1.00 98.06 175 LYS A C 1
ATOM 1375 O O . LYS A 1 175 ? -13.553 -3.509 15.287 1.00 98.06 175 LYS A O 1
ATOM 1380 N N . GLU A 1 176 ? -13.791 -2.643 13.223 1.00 97.88 176 GLU A N 1
ATOM 1381 C CA . GLU A 1 176 ? -15.048 -1.926 13.470 1.00 97.88 176 GLU A CA 1
ATOM 1382 C C . GLU A 1 176 ? -16.132 -2.881 13.984 1.00 97.88 176 GLU A C 1
ATOM 1384 O O . GLU A 1 176 ? -16.613 -2.728 15.104 1.00 97.88 176 GLU A O 1
ATOM 1389 N N . LYS A 1 177 ? -16.389 -3.980 13.264 1.00 98.31 177 LYS A N 1
ATOM 1390 C CA . LYS A 1 177 ? -17.349 -5.010 13.700 1.00 98.31 177 LYS A CA 1
ATOM 1391 C C . LYS A 1 177 ? -17.030 -5.604 15.068 1.00 98.31 177 LYS A C 1
ATOM 1393 O O . LYS A 1 177 ? -17.939 -5.971 15.817 1.00 98.31 177 LYS A O 1
ATOM 1398 N N . LYS A 1 178 ? -15.746 -5.780 15.387 1.00 98.25 178 LYS A N 1
ATOM 1399 C CA . LYS A 1 178 ? -15.322 -6.279 16.698 1.00 98.25 178 LYS A CA 1
ATOM 1400 C C . LYS A 1 178 ? -15.618 -5.251 17.788 1.00 98.25 178 LYS A C 1
ATOM 1402 O O . LYS A 1 178 ? -16.144 -5.639 18.830 1.00 98.25 178 LYS A O 1
ATOM 1407 N N . MET A 1 179 ? -15.318 -3.978 17.540 1.00 98.06 179 MET A N 1
ATOM 1408 C CA . MET A 1 179 ? -15.630 -2.890 18.465 1.00 98.06 179 MET A CA 1
ATOM 1409 C C . MET A 1 179 ? -17.137 -2.766 18.676 1.00 98.06 179 MET A C 1
ATOM 1411 O O . MET A 1 179 ? -17.566 -2.763 19.822 1.00 98.06 179 MET A O 1
ATOM 1415 N N . ASP A 1 180 ? -17.951 -2.795 17.621 1.00 98.25 180 ASP A N 1
ATOM 1416 C CA . ASP A 1 180 ? -19.415 -2.722 17.734 1.00 98.25 180 ASP A CA 1
ATOM 1417 C C . ASP A 1 180 ? -19.986 -3.824 18.627 1.00 98.25 180 ASP A C 1
ATOM 1419 O O . ASP A 1 180 ? -20.852 -3.588 19.471 1.00 98.25 180 ASP A O 1
ATOM 1423 N N . ARG A 1 181 ? -19.473 -5.052 18.483 1.00 98.00 181 ARG A N 1
ATOM 1424 C CA . ARG A 1 181 ? -19.858 -6.171 19.355 1.00 98.00 181 ARG A CA 1
ATOM 1425 C C . ARG A 1 181 ? -19.476 -5.907 20.808 1.00 98.00 181 ARG A C 1
ATOM 1427 O O . ARG A 1 181 ? -20.286 -6.164 21.695 1.00 98.00 181 ARG A O 1
ATOM 1434 N N . GLN A 1 182 ? -18.268 -5.400 21.052 1.00 97.94 182 GLN A N 1
ATOM 1435 C CA . GLN A 1 182 ? -17.815 -5.053 22.400 1.00 97.94 182 GLN A CA 1
ATOM 1436 C C . GLN A 1 182 ? -18.658 -3.923 23.003 1.00 97.94 182 GLN A C 1
ATOM 1438 O O . GLN A 1 182 ? -19.106 -4.055 24.140 1.00 97.94 182 GLN A O 1
ATOM 1443 N N . PHE A 1 183 ? -18.954 -2.871 22.237 1.00 98.19 183 PHE A N 1
ATOM 1444 C CA . PHE A 1 183 ? -19.834 -1.780 22.655 1.00 98.19 183 PHE A CA 1
ATOM 1445 C C . PHE A 1 183 ? -21.239 -2.277 22.979 1.00 98.19 183 PHE A C 1
ATOM 1447 O O . PHE A 1 183 ? -21.803 -1.894 24.001 1.00 98.19 183 PHE A O 1
ATOM 1454 N N . LYS A 1 184 ? -21.792 -3.182 22.166 1.00 98.25 184 LYS A N 1
ATOM 1455 C CA . LYS A 1 184 ? -23.112 -3.768 22.418 1.00 98.25 184 LYS A CA 1
ATOM 1456 C C . LYS A 1 184 ? -23.152 -4.551 23.731 1.00 98.25 184 LYS A C 1
ATOM 1458 O O . LYS A 1 184 ? -24.093 -4.384 24.502 1.00 98.25 184 LYS A O 1
ATOM 1463 N N . LEU A 1 185 ? -22.140 -5.378 23.996 1.00 97.94 185 LEU A N 1
ATOM 1464 C CA . LEU A 1 185 ? -22.042 -6.132 25.251 1.00 97.94 185 LEU A CA 1
ATOM 1465 C C . LEU A 1 185 ? -21.869 -5.203 26.458 1.00 97.94 185 LEU A C 1
ATOM 1467 O O . LEU A 1 185 ? -22.551 -5.373 27.465 1.00 97.94 185 LEU A O 1
ATOM 1471 N N . MET A 1 186 ? -21.013 -4.188 26.341 1.00 96.88 186 MET A N 1
ATOM 1472 C CA . MET A 1 186 ? -20.807 -3.200 27.399 1.00 96.88 186 MET A CA 1
ATOM 1473 C C . MET A 1 186 ? -22.090 -2.410 27.684 1.00 96.88 186 MET A C 1
ATOM 1475 O O . MET A 1 186 ? -22.464 -2.243 28.840 1.00 96.88 186 MET A O 1
ATOM 1479 N N . GLY A 1 187 ? -22.820 -2.003 26.642 1.00 97.62 187 GLY A N 1
ATOM 1480 C CA . GLY A 1 187 ? -24.118 -1.342 26.779 1.00 97.62 187 GLY A CA 1
ATOM 1481 C C . GLY A 1 187 ? -25.154 -2.217 27.490 1.00 97.62 187 GLY A C 1
ATOM 1482 O O . GLY A 1 187 ? -25.872 -1.734 28.363 1.00 97.62 187 GLY A O 1
ATOM 1483 N N . GLN A 1 188 ? -25.193 -3.520 27.188 1.00 97.56 188 GLN A N 1
ATOM 1484 C CA . GLN A 1 188 ? -26.042 -4.472 27.915 1.00 97.56 188 GLN A CA 1
ATOM 1485 C C . GLN A 1 188 ? -25.640 -4.590 29.390 1.00 97.56 188 GLN A C 1
ATOM 1487 O O . GLN A 1 188 ? -26.511 -4.607 30.257 1.00 97.56 188 GLN A O 1
ATOM 1492 N N . GLN A 1 189 ? -24.340 -4.634 29.686 1.00 96.94 189 GLN A N 1
ATOM 1493 C CA . GLN A 1 189 ? -23.838 -4.709 31.056 1.00 96.94 189 GLN A CA 1
ATOM 1494 C C . GLN A 1 189 ? -24.194 -3.457 31.867 1.00 96.94 189 GLN A C 1
ATOM 1496 O O . GLN A 1 189 ? -24.668 -3.582 32.994 1.00 96.94 189 GLN A O 1
ATOM 1501 N N . ILE A 1 190 ? -24.049 -2.268 31.276 1.00 97.12 190 ILE A N 1
ATOM 1502 C CA . ILE A 1 190 ? -24.455 -0.999 31.897 1.00 97.12 190 ILE A CA 1
ATOM 1503 C C . ILE A 1 190 ? -25.963 -0.998 32.174 1.00 97.12 190 ILE A C 1
ATOM 1505 O O . ILE A 1 190 ? -26.385 -0.649 33.273 1.00 97.12 190 ILE A O 1
ATOM 1509 N N . ALA A 1 191 ? -26.785 -1.442 31.218 1.00 96.81 191 ALA A N 1
ATOM 1510 C CA . ALA A 1 191 ? -28.235 -1.514 31.404 1.00 96.81 191 ALA A CA 1
ATOM 1511 C C . ALA A 1 191 ? -28.640 -2.481 32.532 1.00 96.81 191 ALA A C 1
ATOM 1513 O O . ALA A 1 191 ? -29.570 -2.200 33.288 1.00 96.81 191 ALA A O 1
ATOM 1514 N N . LEU A 1 192 ? -27.941 -3.612 32.670 1.00 96.88 192 LEU A N 1
ATOM 1515 C CA . LEU A 1 192 ? -28.161 -4.549 33.774 1.00 96.88 192 LEU A CA 1
ATOM 1516 C C . LEU A 1 192 ? -27.770 -3.942 35.125 1.00 96.88 192 LEU A C 1
ATOM 1518 O O . LEU A 1 192 ? -28.527 -4.080 36.084 1.00 96.88 192 LEU A O 1
ATOM 1522 N N . GLN A 1 193 ? -26.636 -3.241 35.195 1.00 95.75 193 GLN A N 1
ATOM 1523 C CA . GLN A 1 193 ? -26.209 -2.541 36.409 1.00 95.75 193 GLN A CA 1
ATOM 1524 C C . GLN A 1 193 ? -27.194 -1.437 36.808 1.00 95.75 193 GLN A C 1
ATOM 1526 O O . GLN A 1 193 ? -27.546 -1.333 37.980 1.00 95.75 193 GLN A O 1
ATOM 1531 N N . ALA A 1 194 ? -27.698 -0.664 35.842 1.00 95.69 194 ALA A N 1
ATOM 1532 C CA . ALA A 1 194 ? -28.713 0.358 36.088 1.00 95.69 194 ALA A CA 1
ATOM 1533 C C . ALA A 1 194 ? -29.992 -0.248 36.691 1.00 95.69 194 ALA A C 1
ATOM 1535 O O . ALA A 1 194 ? -30.468 0.225 37.718 1.00 95.69 194 ALA A O 1
ATOM 1536 N N . LYS A 1 195 ? -30.489 -1.359 36.128 1.00 95.88 195 LYS A N 1
ATOM 1537 C CA . LYS A 1 195 ? -31.657 -2.074 36.675 1.00 95.88 195 LYS A CA 1
ATOM 1538 C C . LYS A 1 195 ? -31.420 -2.635 38.077 1.00 95.88 195 LYS A C 1
ATOM 1540 O O . LYS A 1 195 ? -32.330 -2.629 38.899 1.00 95.88 195 LYS A O 1
ATOM 1545 N N . GLN A 1 196 ? -30.222 -3.152 38.354 1.00 93.94 196 GLN A N 1
ATOM 1546 C CA . GLN A 1 196 ? -29.870 -3.626 39.697 1.00 93.94 196 GLN A CA 1
ATOM 1547 C C . GLN A 1 196 ? -29.900 -2.482 40.711 1.00 93.94 196 GLN A C 1
ATOM 1549 O O . GLN A 1 196 ? -30.503 -2.637 41.770 1.00 93.94 196 GLN A O 1
ATOM 1554 N N . LEU A 1 197 ? -29.322 -1.331 40.361 1.00 94.06 197 LEU A N 1
ATOM 1555 C CA . LEU A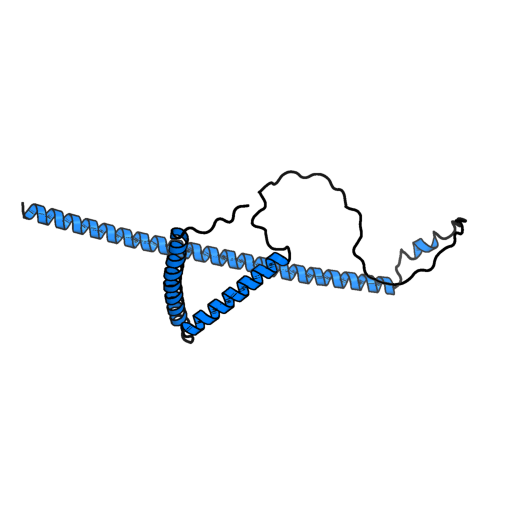 1 197 ? -29.348 -0.136 41.203 1.00 94.06 197 LEU A CA 1
ATOM 1556 C C . LEU A 1 197 ? -30.776 0.372 41.437 1.00 94.06 197 LEU A C 1
ATOM 1558 O O . LEU A 1 197 ? -31.127 0.651 42.580 1.00 94.06 197 LEU A O 1
ATOM 1562 N N . GLU A 1 198 ? -31.617 0.441 40.400 1.00 93.19 198 GLU A N 1
ATOM 1563 C CA . GLU A 1 198 ? -33.033 0.817 40.544 1.00 93.19 198 GLU A CA 1
ATOM 1564 C C . GLU A 1 198 ? -33.762 -0.100 41.535 1.00 93.19 198 GLU A C 1
ATOM 1566 O O . GLU A 1 198 ? -34.425 0.380 42.453 1.00 93.19 198 GLU A O 1
ATOM 1571 N N . LEU A 1 199 ? -33.583 -1.420 41.410 1.00 93.62 199 LEU A N 1
ATOM 1572 C CA . LEU A 1 199 ? -34.181 -2.391 42.329 1.00 93.62 199 LEU A CA 1
ATOM 1573 C C . LEU A 1 199 ? -33.658 -2.256 43.764 1.00 93.62 199 LEU A C 1
ATOM 1575 O O . LEU A 1 199 ? -34.426 -2.440 44.708 1.00 93.62 199 LEU A O 1
ATOM 1579 N N . GLU A 1 200 ? -32.369 -1.976 43.959 1.00 91.06 200 GLU A N 1
ATOM 1580 C CA . GLU A 1 200 ? -31.807 -1.753 45.295 1.00 91.06 200 GLU A CA 1
ATOM 1581 C C . GLU A 1 200 ? -32.336 -0.473 45.943 1.00 91.06 200 GLU A C 1
ATOM 1583 O O . GLU A 1 200 ? -32.638 -0.484 47.137 1.00 91.06 200 GLU A O 1
ATOM 1588 N N . VAL A 1 201 ? -32.496 0.603 45.169 1.00 90.19 201 VAL A N 1
ATOM 1589 C CA . VAL A 1 201 ? -33.094 1.856 45.644 1.00 90.19 201 VAL A CA 1
ATOM 1590 C C . VAL A 1 201 ? -34.555 1.633 46.031 1.00 90.19 201 VAL A C 1
ATOM 1592 O O . VAL A 1 201 ? -34.946 2.002 47.135 1.00 90.19 201 VAL A O 1
ATOM 1595 N N . SER A 1 202 ? -35.346 0.957 45.192 1.00 84.31 202 SER A N 1
ATOM 1596 C CA . SER A 1 202 ? -36.755 0.661 45.489 1.00 84.31 202 SER A CA 1
ATOM 1597 C C . SER A 1 202 ? -36.962 -0.263 46.692 1.00 84.31 202 SER A C 1
ATOM 1599 O O . SER A 1 202 ? -38.022 -0.219 47.297 1.00 84.31 202 SER A O 1
ATOM 1601 N N . LYS A 1 203 ? -35.984 -1.106 47.049 1.00 83.50 203 LYS A N 1
ATOM 1602 C CA . LYS A 1 203 ? -36.045 -1.956 48.256 1.00 83.50 203 LYS A CA 1
ATOM 1603 C C . LYS A 1 203 ? -35.698 -1.216 49.548 1.00 83.50 203 LYS A C 1
ATOM 1605 O O . LYS A 1 203 ? -35.948 -1.746 50.627 1.00 83.50 203 LYS A O 1
ATOM 1610 N N . ARG A 1 204 ? -35.022 -0.070 49.442 1.00 72.81 204 ARG A N 1
ATOM 1611 C CA . ARG A 1 204 ? -34.591 0.755 50.582 1.00 72.81 204 ARG A CA 1
ATOM 1612 C C . ARG A 1 204 ? -35.505 1.962 50.822 1.00 72.81 204 ARG A C 1
ATOM 1614 O O . ARG A 1 204 ? -35.322 2.630 51.836 1.00 72.81 204 ARG A O 1
ATOM 1621 N N . ALA A 1 205 ? -36.417 2.241 49.893 1.00 57.38 205 ALA A N 1
ATOM 1622 C CA . ALA A 1 205 ? -37.518 3.190 50.037 1.00 57.38 205 ALA A CA 1
ATOM 1623 C C . ALA A 1 205 ? -38.717 2.514 50.712 1.00 57.38 205 ALA A C 1
ATOM 1625 O O . ALA A 1 205 ? -39.406 3.213 51.485 1.00 57.38 205 ALA A O 1
#

Sequence (205 aa):
MGNKRWIGEEEYGRQSVEQCMKGVKSKLYAYASATLKTKTATQVESKCIELEASYKEYKTKLNRSGLGLKETDPSSIKGVSDTPLPPGNGLSAENADNEPIADDALSKPASTTGAKRALEGLRNPPPVVRMLEGLREDRERERAKRHKVKMDLREEEVQLKRQQFDLLKEELRLKEKKMDRQFKLMGQQIALQAKQLELEVSKRA

Foldseek 3Di:
DDDPDDDVVVVVVVVVVVVVVVVVLLVVLCVVCVVVVVDHSVRSVVVVVVVVVVVVVVLVVCVVVVNDDDPDDDDDDDDDDDDDDDDDDDDDDDDDDDDDDDDDDDDDDDDPDDVPVVVVCVVPPDPVVVVVVVVVVVVVVVVVVVVVVVVVVVVVVVVVVVVVVVVVVVVVVVVVVVVVVVVVVVVVVVVVVVVVVVVVVVVVD

pLDDT: mean 73.6, std 23.48, range [28.23, 98.38]

Secondary structure (DSSP, 8-state):
----PPPHHHHHHHHHHHHHHHHHHHHHHHHHHHHSTT--HHHHHHHHHHHHHHHHHHHHHHHHTT-S--S-------------PPPP--------------------------TTTTTTTTTS--HHHHHHHHHHHHHHHHHHHHHHHHHHHHHHHHHHHHHHHHHHHHHHHHHHHHHHHHHHHHHHHHHHHHHHHHHHHHHH-